Protein AF-A0A1R3WCZ6-F1 (afdb_monomer_lite)

pLDDT: mean 92.36, std 7.8, range [47.34, 98.69]

Structure (mmCIF, N/CA/C/O backbone):
data_AF-A0A1R3WCZ6-F1
#
_entry.id   AF-A0A1R3WCZ6-F1
#
loop_
_atom_site.group_PDB
_atom_site.id
_atom_site.type_symbol
_atom_site.label_atom_id
_atom_site.label_alt_id
_atom_site.label_comp_id
_atom_site.label_asym_id
_atom_site.label_entity_id
_atom_site.label_seq_id
_atom_site.pdbx_PDB_ins_code
_atom_site.Cartn_x
_atom_site.Cartn_y
_atom_site.Cartn_z
_atom_site.occupancy
_atom_site.B_iso_or_equiv
_atom_site.auth_seq_id
_atom_site.auth_comp_id
_atom_site.auth_asym_id
_atom_site.auth_atom_id
_atom_site.pdbx_PDB_model_num
ATOM 1 N N . MET A 1 1 ? 32.044 32.042 -49.580 1.00 47.34 1 MET A N 1
ATOM 2 C CA . MET A 1 1 ? 32.224 30.595 -49.344 1.00 47.34 1 MET A CA 1
ATOM 3 C C . MET A 1 1 ? 31.641 30.306 -47.972 1.00 47.34 1 MET A C 1
ATOM 5 O O . MET A 1 1 ? 32.089 30.936 -47.024 1.00 47.34 1 MET A O 1
ATOM 9 N N . ARG A 1 2 ? 30.592 29.482 -47.858 1.00 60.25 2 ARG A N 1
ATOM 10 C CA . ARG A 1 2 ? 30.228 28.921 -46.546 1.00 60.25 2 ARG A CA 1
ATOM 11 C C . ARG A 1 2 ? 31.312 27.895 -46.230 1.00 60.25 2 ARG A C 1
ATOM 13 O O . ARG A 1 2 ? 31.583 27.068 -47.092 1.00 60.25 2 ARG A O 1
ATOM 20 N N . GLY A 1 3 ? 31.998 28.036 -45.100 1.00 68.50 3 GLY A N 1
ATOM 21 C CA . GLY A 1 3 ? 32.972 27.034 -44.687 1.00 68.50 3 GLY A CA 1
ATOM 22 C C . GLY A 1 3 ? 32.257 25.746 -44.293 1.00 68.50 3 GLY A C 1
ATOM 23 O O . GLY A 1 3 ? 31.115 25.781 -43.827 1.00 68.50 3 GLY A O 1
ATOM 24 N N . ASP A 1 4 ? 32.921 24.621 -44.527 1.00 86.31 4 ASP A N 1
ATOM 25 C CA . ASP A 1 4 ? 32.400 23.314 -44.151 1.00 86.31 4 ASP A CA 1
ATOM 26 C C . ASP A 1 4 ? 32.442 23.142 -42.628 1.00 86.31 4 ASP A C 1
ATOM 28 O O . ASP A 1 4 ? 33.306 23.699 -41.940 1.00 86.31 4 ASP A O 1
ATOM 32 N N . VAL A 1 5 ? 31.481 22.383 -42.106 1.00 91.94 5 VAL A N 1
ATOM 33 C CA . VAL A 1 5 ? 31.370 22.048 -40.685 1.00 91.94 5 VAL A CA 1
ATOM 34 C C . VAL A 1 5 ? 31.522 20.541 -40.533 1.00 91.94 5 VAL A C 1
ATOM 36 O O . VAL A 1 5 ? 30.807 19.779 -41.181 1.00 91.94 5 VAL A O 1
ATOM 39 N N . THR A 1 6 ? 32.425 20.119 -39.653 1.00 94.94 6 THR A N 1
ATOM 40 C CA . THR A 1 6 ? 32.684 18.707 -39.361 1.00 94.94 6 THR A CA 1
ATOM 41 C C . THR A 1 6 ? 32.036 18.329 -38.027 1.00 94.94 6 THR A C 1
ATOM 43 O O . THR A 1 6 ? 32.435 18.888 -37.001 1.00 94.94 6 THR A O 1
ATOM 46 N N . PRO A 1 7 ? 31.055 17.408 -38.007 1.00 96.62 7 PRO A N 1
ATOM 47 C CA . PRO A 1 7 ? 30.494 16.876 -36.771 1.00 96.62 7 PRO A CA 1
ATOM 48 C C . PRO A 1 7 ? 31.375 15.784 -36.164 1.00 96.62 7 PRO A C 1
ATOM 50 O O . PRO A 1 7 ? 32.008 15.005 -36.876 1.00 96.62 7 PRO A O 1
ATOM 53 N N . MET A 1 8 ? 31.379 15.715 -34.838 1.00 97.31 8 MET A N 1
ATOM 54 C CA . MET A 1 8 ? 31.986 14.645 -34.056 1.00 97.31 8 MET A CA 1
ATOM 55 C C . MET A 1 8 ? 31.174 14.426 -32.780 1.00 97.31 8 MET A C 1
ATOM 57 O O . MET A 1 8 ? 30.974 15.357 -32.007 1.00 97.31 8 MET A O 1
ATOM 61 N N . TRP A 1 9 ? 30.735 13.195 -32.554 1.00 98.25 9 TRP A N 1
ATOM 62 C CA . TRP A 1 9 ? 29.997 12.783 -31.368 1.00 98.25 9 TRP A CA 1
ATOM 63 C C . TRP A 1 9 ? 30.898 12.037 -30.390 1.00 98.25 9 TRP A C 1
ATOM 65 O O . TRP A 1 9 ? 31.693 11.183 -30.790 1.00 98.25 9 TRP A O 1
ATOM 75 N N . THR A 1 10 ? 30.720 12.308 -29.103 1.00 97.94 10 THR A N 1
ATOM 76 C CA . THR A 1 10 ? 31.274 11.514 -28.001 1.00 97.94 10 THR A CA 1
ATOM 77 C C . THR A 1 10 ? 30.144 11.039 -27.090 1.00 97.94 10 THR A C 1
ATOM 79 O O . THR A 1 10 ? 29.106 11.690 -26.993 1.00 97.94 10 THR A O 1
ATOM 82 N N . ALA A 1 11 ? 30.322 9.885 -26.446 1.00 97.75 11 ALA A N 1
ATOM 83 C CA . ALA A 1 11 ? 29.350 9.325 -25.509 1.00 97.75 11 ALA A CA 1
ATOM 84 C C . ALA A 1 11 ? 29.937 9.242 -24.096 1.00 97.75 11 ALA A C 1
ATOM 86 O O . ALA A 1 11 ? 31.124 8.964 -23.918 1.00 97.75 11 ALA A O 1
ATOM 87 N N . SER A 1 12 ? 29.096 9.479 -23.093 1.00 97.69 12 SER A N 1
ATOM 88 C CA . SER A 1 12 ? 29.426 9.381 -21.670 1.00 97.69 12 SER A CA 1
ATOM 89 C C . SER A 1 12 ? 28.239 8.825 -20.870 1.00 97.69 12 SER A C 1
ATOM 91 O O . SER A 1 12 ? 27.173 8.550 -21.427 1.00 97.69 12 SER A O 1
ATOM 93 N N . ASN A 1 13 ? 28.424 8.604 -19.562 1.00 95.56 13 ASN A N 1
ATOM 94 C CA . ASN A 1 13 ? 27.390 8.082 -18.653 1.00 95.56 13 ASN A CA 1
ATOM 95 C C . ASN A 1 13 ? 26.743 6.761 -19.119 1.00 95.56 13 ASN A C 1
ATOM 97 O O . ASN A 1 13 ? 25.548 6.553 -18.936 1.00 95.56 13 ASN A O 1
ATOM 101 N N . GLY A 1 14 ? 27.534 5.873 -19.733 1.00 94.12 14 GLY A N 1
ATOM 102 C CA . GLY A 1 14 ? 27.065 4.574 -20.237 1.00 94.12 14 GLY A CA 1
ATOM 103 C C . GLY A 1 14 ? 26.591 4.569 -21.694 1.00 94.12 14 GLY A C 1
ATOM 104 O O . GLY A 1 14 ? 26.275 3.498 -22.206 1.00 94.12 14 GLY A O 1
ATOM 105 N N . GLY A 1 15 ? 26.593 5.722 -22.374 1.00 97.19 15 GLY A N 1
ATOM 106 C CA . GLY A 1 15 ? 26.241 5.813 -23.790 1.00 97.19 15 GLY A CA 1
ATOM 107 C C . GLY A 1 15 ? 27.222 5.068 -24.700 1.00 97.19 15 GLY A C 1
ATOM 108 O O . GLY A 1 15 ? 28.404 4.922 -24.384 1.00 97.19 15 GLY A O 1
ATOM 109 N N . ASN A 1 16 ? 26.734 4.635 -25.861 1.00 97.62 16 ASN A N 1
ATOM 110 C CA . ASN A 1 16 ? 27.500 3.906 -26.864 1.00 97.62 16 ASN A CA 1
ATOM 111 C C . ASN A 1 16 ? 27.081 4.334 -28.275 1.00 97.62 16 ASN A C 1
ATOM 113 O O . ASN A 1 16 ? 25.898 4.341 -28.616 1.00 97.62 16 ASN A O 1
ATOM 117 N N . ILE A 1 17 ? 28.064 4.698 -29.102 1.00 98.06 17 ILE A N 1
ATOM 118 C CA . ILE A 1 17 ? 27.846 5.068 -30.504 1.00 98.06 17 ILE A CA 1
ATOM 119 C C . ILE A 1 17 ? 28.204 3.862 -31.366 1.00 98.06 17 ILE A C 1
ATOM 121 O O . ILE A 1 17 ? 29.368 3.480 -31.466 1.00 98.06 17 ILE A O 1
ATOM 125 N N . VAL A 1 18 ? 27.199 3.292 -32.023 1.00 98.06 18 VAL A N 1
ATOM 126 C CA . VAL A 1 18 ? 27.336 2.127 -32.902 1.00 98.06 18 VAL A CA 1
ATOM 127 C C . VAL A 1 18 ? 27.995 2.521 -34.221 1.00 98.06 18 VAL A C 1
ATOM 129 O O . VAL A 1 18 ? 28.845 1.802 -34.741 1.00 98.06 18 VAL A O 1
ATOM 132 N N . SER A 1 19 ? 27.594 3.659 -34.796 1.00 97.88 19 SER A N 1
ATOM 133 C CA . SER A 1 19 ? 28.147 4.149 -36.063 1.00 97.88 19 SER A CA 1
ATOM 134 C C . SER A 1 19 ? 27.839 5.629 -36.302 1.00 97.88 19 SER A C 1
ATOM 136 O O . SER A 1 19 ? 27.031 6.235 -35.600 1.00 97.88 19 SER A O 1
ATOM 138 N N . GLY A 1 20 ? 28.487 6.225 -37.309 1.00 97.06 20 GLY A N 1
ATOM 139 C CA . GLY A 1 20 ? 28.168 7.582 -37.761 1.00 97.06 20 GLY A CA 1
ATOM 140 C C . GLY A 1 20 ? 28.595 8.696 -36.801 1.00 97.06 20 GLY A C 1
ATOM 141 O O . GLY A 1 20 ? 28.054 9.796 -36.892 1.00 97.06 20 GLY A O 1
ATOM 142 N N . ALA A 1 21 ? 29.566 8.447 -35.913 1.00 97.38 21 ALA A N 1
ATOM 143 C CA . ALA A 1 21 ? 30.058 9.426 -34.935 1.00 97.38 21 ALA A CA 1
ATOM 144 C C . ALA A 1 21 ? 30.556 10.737 -35.574 1.00 97.38 21 ALA A C 1
ATOM 146 O O . ALA A 1 21 ? 30.569 11.771 -34.925 1.00 97.38 21 ALA A O 1
ATOM 147 N N . ASN A 1 22 ? 30.948 10.715 -36.846 1.00 96.44 22 ASN A N 1
ATOM 148 C CA . ASN A 1 22 ? 31.369 11.877 -37.627 1.00 96.44 22 ASN A CA 1
ATOM 149 C C . ASN A 1 22 ? 30.298 12.355 -38.627 1.00 96.44 22 ASN A C 1
ATOM 151 O O . ASN A 1 22 ? 30.619 12.931 -39.666 1.00 96.44 22 ASN A O 1
ATOM 155 N N . THR A 1 23 ? 29.024 12.078 -38.349 1.00 95.44 23 THR A N 1
ATOM 156 C CA . THR A 1 23 ? 27.875 12.496 -39.163 1.00 95.44 23 THR A CA 1
ATOM 157 C C . THR A 1 23 ? 26.866 13.252 -38.298 1.00 95.44 23 THR A C 1
ATOM 159 O O . THR A 1 23 ? 26.953 13.252 -37.071 1.00 95.44 23 THR A O 1
ATOM 162 N N . LEU A 1 24 ? 25.880 13.895 -38.925 1.00 94.75 24 LEU A N 1
ATOM 163 C CA . LEU A 1 24 ? 24.790 14.557 -38.197 1.00 94.75 24 LEU A CA 1
ATOM 164 C C . LEU A 1 24 ? 23.740 13.574 -37.651 1.00 94.75 24 LEU A C 1
ATOM 166 O O . LEU A 1 24 ? 22.869 13.981 -36.891 1.00 94.75 24 LEU A O 1
ATOM 170 N N . THR A 1 25 ? 23.816 12.296 -38.028 1.00 95.62 25 THR A N 1
ATOM 171 C CA . THR A 1 25 ? 22.846 11.257 -37.658 1.00 95.62 25 THR A CA 1
ATOM 172 C C . THR A 1 25 ? 23.5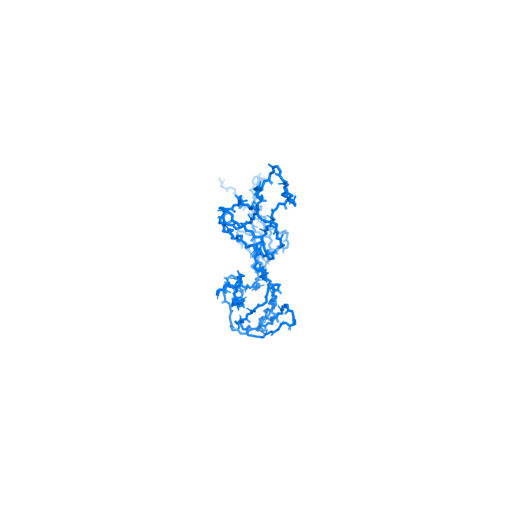82 9.998 -37.179 1.00 95.62 25 THR A C 1
ATOM 174 O O . THR A 1 25 ? 23.593 8.992 -37.896 1.00 95.62 25 THR A O 1
ATOM 177 N N . PRO A 1 26 ? 24.259 10.040 -36.014 1.00 97.31 26 PRO A N 1
ATOM 178 C CA . PRO A 1 26 ? 24.886 8.855 -35.441 1.00 97.31 26 PRO A CA 1
ATOM 179 C C . PRO A 1 26 ? 23.820 7.827 -35.042 1.00 97.31 26 PRO A C 1
ATOM 181 O O . PRO A 1 26 ? 22.685 8.178 -34.719 1.00 97.31 26 PRO A O 1
ATOM 184 N N . VAL A 1 27 ? 24.199 6.552 -35.029 1.00 97.75 27 VAL A N 1
ATOM 185 C CA . VAL A 1 27 ? 23.370 5.464 -34.496 1.00 97.75 27 VAL A CA 1
ATOM 186 C C . VAL A 1 27 ? 23.915 5.072 -33.133 1.00 97.75 27 VAL A C 1
ATOM 188 O O . VAL A 1 27 ? 25.121 4.865 -32.988 1.00 97.75 27 VAL A O 1
ATOM 191 N N . VAL A 1 28 ? 23.029 4.958 -32.149 1.00 97.81 28 VAL A N 1
ATOM 192 C CA . VAL A 1 28 ? 23.346 4.658 -30.748 1.00 97.81 28 VAL A CA 1
ATOM 193 C C . VAL A 1 28 ? 22.447 3.526 -30.250 1.00 97.81 28 VAL A C 1
ATOM 195 O O . VAL A 1 28 ? 21.341 3.361 -30.763 1.00 97.81 28 VAL A O 1
ATOM 198 N N . ASP A 1 29 ? 22.902 2.741 -29.276 1.00 96.19 29 ASP A N 1
ATOM 199 C CA . ASP A 1 29 ? 22.164 1.580 -28.742 1.00 96.19 29 ASP A CA 1
ATOM 200 C C . ASP A 1 29 ? 22.127 1.510 -27.206 1.00 96.19 29 ASP A C 1
ATOM 202 O O . ASP A 1 29 ? 21.590 0.557 -26.639 1.00 96.19 29 ASP A O 1
ATOM 206 N N . ALA A 1 30 ? 22.653 2.529 -26.522 1.00 96.19 30 ALA A N 1
ATOM 207 C CA . ALA A 1 30 ? 22.678 2.593 -25.067 1.00 96.19 30 ALA A CA 1
ATOM 208 C C . ALA A 1 30 ? 22.112 3.915 -24.534 1.00 96.19 30 ALA A C 1
ATOM 210 O O . ALA A 1 30 ? 22.229 4.971 -25.162 1.00 96.19 30 ALA A O 1
ATOM 211 N N . ALA A 1 31 ? 21.526 3.857 -23.339 1.00 96.38 31 ALA A N 1
ATOM 212 C CA . ALA A 1 31 ? 21.213 5.059 -22.579 1.00 96.38 31 ALA A CA 1
ATOM 213 C C . ALA A 1 31 ? 22.510 5.755 -22.142 1.00 96.38 31 ALA A C 1
ATOM 215 O O . ALA A 1 31 ? 23.496 5.094 -21.824 1.00 96.38 31 ALA A O 1
ATOM 216 N N . GLY A 1 32 ? 22.511 7.082 -22.138 1.00 96.75 32 GLY A N 1
ATOM 217 C CA . GLY A 1 32 ? 23.672 7.892 -21.793 1.00 96.75 32 GLY A CA 1
ATOM 218 C C . GLY A 1 32 ? 23.586 9.302 -22.361 1.00 96.75 32 GLY A C 1
ATOM 219 O O . GLY A 1 32 ? 22.591 9.685 -22.980 1.00 96.75 32 GLY A O 1
ATOM 220 N N . THR A 1 33 ? 24.648 10.073 -22.154 1.00 97.88 33 THR A N 1
ATOM 221 C CA . THR A 1 33 ? 24.770 11.442 -22.668 1.00 97.88 33 THR A CA 1
ATOM 222 C C . THR A 1 33 ? 25.655 11.439 -23.909 1.00 97.88 33 THR A C 1
ATOM 224 O O . THR A 1 33 ? 26.760 10.894 -23.885 1.00 97.88 33 THR A O 1
ATOM 227 N N . TYR A 1 34 ? 25.183 12.063 -24.983 1.00 98.25 34 TYR A N 1
ATOM 228 C CA . TYR A 1 34 ? 25.862 12.180 -26.267 1.00 98.25 34 TYR A CA 1
ATOM 229 C C . TYR A 1 34 ? 26.156 13.648 -26.546 1.00 98.25 34 TYR A C 1
ATOM 231 O O . TYR A 1 34 ? 25.235 14.451 -26.674 1.00 98.25 34 TYR A O 1
ATOM 239 N N . THR A 1 35 ? 27.433 13.993 -26.657 1.00 98.19 35 THR A N 1
ATOM 240 C CA . THR A 1 35 ? 27.880 15.365 -26.900 1.00 98.19 35 THR A CA 1
ATOM 241 C C . THR A 1 35 ? 28.258 15.516 -28.369 1.00 98.19 35 THR A C 1
ATOM 243 O O . THR A 1 35 ? 29.183 14.856 -28.850 1.00 98.19 35 THR A O 1
ATOM 246 N N . LEU A 1 36 ? 27.557 16.387 -29.094 1.00 98.00 36 LEU A N 1
ATOM 247 C CA . LEU A 1 36 ? 27.918 16.801 -30.447 1.00 98.00 36 LEU A CA 1
ATOM 248 C C . LEU A 1 36 ? 28.938 17.929 -30.361 1.00 98.00 36 LEU A C 1
ATOM 250 O O . LEU A 1 36 ? 28.680 18.944 -29.732 1.00 98.00 36 LEU A O 1
ATOM 254 N N . THR A 1 37 ? 30.061 17.791 -31.056 1.00 97.62 37 THR A N 1
ATOM 255 C CA . THR A 1 37 ? 30.994 18.882 -31.346 1.00 97.62 37 THR A CA 1
ATOM 256 C C . THR A 1 37 ? 30.944 19.191 -32.838 1.00 97.62 37 THR A C 1
ATOM 258 O O . THR A 1 37 ? 31.201 18.316 -33.666 1.00 97.62 37 THR A O 1
ATOM 261 N N . LEU A 1 38 ? 30.626 20.434 -33.197 1.00 96.81 38 LEU A N 1
ATOM 262 C CA . LEU A 1 38 ? 30.701 20.929 -34.572 1.00 96.81 38 LEU A CA 1
ATOM 263 C C . LEU A 1 38 ? 31.918 21.840 -34.715 1.00 96.81 38 LEU A C 1
ATOM 265 O O . LEU A 1 38 ? 32.034 22.827 -33.989 1.00 96.81 38 LEU A O 1
ATOM 269 N N . THR A 1 39 ? 32.784 21.549 -35.685 1.00 96.12 39 THR A N 1
ATOM 270 C CA . THR A 1 39 ? 33.982 22.350 -35.982 1.00 96.12 39 THR A CA 1
ATOM 271 C C . THR A 1 39 ? 33.856 22.982 -37.360 1.00 96.12 39 THR A C 1
ATOM 273 O O . THR A 1 39 ? 33.801 22.274 -38.363 1.00 96.12 39 THR A O 1
ATOM 276 N N . HIS A 1 40 ? 33.820 24.312 -37.426 1.00 94.81 40 HIS A N 1
ATOM 277 C CA . HIS A 1 40 ? 33.862 25.047 -38.690 1.00 94.81 40 HIS A CA 1
ATOM 278 C C . HIS A 1 40 ? 35.293 25.085 -39.244 1.00 94.81 40 HIS A C 1
ATOM 280 O O . HIS A 1 40 ? 36.259 25.114 -38.481 1.00 94.81 40 HIS A O 1
ATOM 286 N N . SER A 1 41 ? 35.447 25.164 -40.566 1.00 93.25 41 SER A N 1
ATOM 287 C CA . SER A 1 41 ? 36.757 25.203 -41.238 1.00 93.25 41 SER A CA 1
ATOM 288 C C . SER A 1 41 ? 37.674 26.362 -40.814 1.00 93.25 41 SER A C 1
ATOM 290 O O . SER A 1 41 ? 38.884 26.288 -41.005 1.00 93.25 41 SER A O 1
ATOM 292 N N . SER A 1 42 ? 37.127 27.417 -40.199 1.00 91.62 42 SER A N 1
ATOM 293 C CA . SER A 1 42 ? 37.900 28.514 -39.589 1.00 91.62 42 SER A CA 1
ATOM 294 C C . SER A 1 42 ? 38.483 28.188 -38.205 1.00 91.62 42 SER A C 1
ATOM 296 O O . SER A 1 42 ? 39.141 29.043 -37.620 1.00 91.62 42 SER A O 1
ATOM 298 N N . GLY A 1 43 ? 38.203 27.004 -37.652 1.00 89.75 43 GLY A N 1
ATOM 299 C CA . GLY A 1 43 ? 38.650 26.561 -36.328 1.00 89.75 43 GLY A CA 1
ATOM 300 C C . GLY A 1 43 ? 37.694 26.879 -35.172 1.00 89.75 43 GLY A C 1
ATOM 301 O O . GLY A 1 43 ? 37.986 26.526 -34.035 1.00 89.75 43 GLY A O 1
ATOM 302 N N . CYS A 1 44 ? 36.553 27.525 -35.428 1.00 95.19 44 CYS A N 1
ATOM 303 C CA . CYS A 1 44 ? 35.540 27.763 -34.396 1.00 95.19 44 CYS A CA 1
ATOM 304 C C . CYS A 1 44 ? 34.766 26.475 -34.086 1.00 95.19 44 CYS A C 1
ATOM 306 O O . CYS A 1 44 ? 34.358 25.769 -35.009 1.00 95.19 44 CYS A O 1
ATOM 308 N N . THR A 1 45 ? 34.510 26.216 -32.803 1.00 96.12 45 THR A N 1
ATOM 309 C CA . THR A 1 45 ? 33.791 25.025 -32.333 1.00 96.12 45 THR A CA 1
ATOM 310 C C . THR A 1 45 ? 32.554 25.391 -31.524 1.00 96.12 45 THR A C 1
ATOM 312 O O . THR A 1 45 ? 32.566 26.382 -30.794 1.00 96.12 45 THR A O 1
ATOM 315 N N . MET A 1 46 ? 31.516 24.560 -31.593 1.00 96.50 46 MET A N 1
ATOM 316 C CA . MET A 1 46 ? 30.397 24.583 -30.647 1.00 96.50 46 MET A CA 1
ATOM 317 C C . MET A 1 46 ? 30.062 23.169 -30.178 1.00 96.50 46 MET A C 1
ATOM 319 O O . MET A 1 46 ? 30.384 22.201 -30.873 1.00 96.50 46 MET A O 1
ATOM 323 N N . GLN A 1 47 ? 29.463 23.071 -28.993 1.00 97.06 47 GLN A N 1
ATOM 324 C CA . GLN A 1 47 ? 29.039 21.810 -28.399 1.00 97.06 47 GLN A CA 1
ATOM 325 C C . GLN A 1 47 ? 27.574 21.868 -27.975 1.00 97.06 47 GLN A C 1
ATOM 327 O O . GLN A 1 47 ? 27.095 22.932 -27.582 1.00 97.06 47 GLN A O 1
ATOM 332 N N . ASP A 1 48 ? 26.899 20.726 -28.057 1.00 98.06 48 ASP A N 1
ATOM 333 C CA . ASP A 1 48 ? 25.543 20.510 -27.550 1.00 98.06 48 ASP A CA 1
ATOM 334 C C . ASP A 1 48 ? 25.396 19.068 -27.046 1.00 98.06 48 ASP A C 1
ATOM 336 O O . ASP A 1 48 ? 26.156 18.187 -27.456 1.00 98.06 48 ASP A O 1
ATOM 340 N N . GLU A 1 49 ? 24.433 18.818 -26.164 1.00 97.81 49 GLU A N 1
ATOM 341 C CA . GLU A 1 49 ? 24.222 17.510 -25.544 1.00 97.81 49 GLU A CA 1
ATOM 342 C C . GLU A 1 49 ? 22.815 16.966 -25.796 1.00 97.81 49 GLU A C 1
ATOM 344 O O . GLU A 1 49 ? 21.812 17.666 -25.680 1.00 97.81 49 GLU A O 1
ATOM 349 N N . ALA A 1 50 ? 22.744 15.665 -26.070 1.00 97.12 50 ALA A N 1
ATOM 350 C CA . ALA A 1 50 ? 21.514 14.891 -26.115 1.00 97.12 50 ALA A CA 1
ATOM 351 C C . ALA A 1 50 ? 21.584 13.749 -25.096 1.00 97.12 50 ALA A C 1
ATOM 353 O O . ALA A 1 50 ? 22.600 13.065 -24.982 1.00 97.12 50 ALA A O 1
ATOM 354 N N . VAL A 1 51 ? 20.497 13.511 -24.364 1.00 97.12 51 VAL A N 1
ATOM 355 C CA . VAL A 1 51 ? 20.409 12.418 -23.387 1.00 97.12 51 VAL A CA 1
ATOM 356 C C . VAL A 1 51 ? 19.460 11.353 -23.917 1.00 97.12 51 VAL A C 1
ATOM 358 O O . VAL A 1 51 ? 18.308 11.646 -24.232 1.00 97.12 51 VAL A O 1
ATOM 361 N N . VAL A 1 52 ? 19.939 10.114 -23.994 1.00 96.00 52 VAL A N 1
ATOM 362 C CA . VAL A 1 52 ? 19.116 8.934 -24.276 1.00 96.00 52 VAL A CA 1
ATOM 363 C C . VAL A 1 52 ? 18.853 8.224 -22.958 1.00 96.00 52 VAL A C 1
ATOM 365 O O . VAL A 1 52 ? 19.789 7.879 -22.240 1.00 96.00 52 VAL A O 1
ATOM 368 N N . THR A 1 53 ? 17.587 7.985 -22.638 1.00 93.12 53 THR A N 1
ATOM 369 C CA . THR A 1 53 ? 17.177 7.203 -21.468 1.00 93.12 53 THR A CA 1
ATOM 370 C C . THR A 1 53 ? 16.701 5.819 -21.896 1.00 93.12 53 THR A C 1
ATOM 372 O O . THR A 1 53 ? 16.297 5.603 -23.038 1.00 93.12 53 THR A O 1
ATOM 375 N N . ARG A 1 54 ? 16.770 4.857 -20.975 1.00 88.44 54 ARG A N 1
ATOM 376 C CA . ARG A 1 54 ? 16.146 3.543 -21.132 1.00 88.44 54 ARG A CA 1
ATOM 377 C C . ARG A 1 54 ? 14.914 3.512 -20.244 1.00 88.44 54 ARG A C 1
ATOM 379 O O . ARG A 1 54 ? 15.001 3.904 -19.085 1.00 88.44 54 ARG A O 1
ATOM 386 N N . GLU A 1 55 ? 13.796 3.035 -20.775 1.00 84.00 55 GLU A N 1
ATOM 387 C CA . GLU A 1 55 ? 12.627 2.765 -19.943 1.00 84.00 55 GLU A CA 1
ATOM 388 C C . GLU A 1 55 ? 12.958 1.640 -18.959 1.00 84.00 55 GLU A C 1
ATOM 390 O O . GLU A 1 55 ? 13.343 0.532 -19.351 1.00 84.00 55 GLU A O 1
ATOM 395 N N . GLU A 1 56 ? 12.850 1.944 -17.669 1.00 83.38 56 GLU A N 1
ATOM 396 C CA . GLU A 1 56 ? 12.920 0.939 -16.621 1.00 83.38 56 GLU A CA 1
ATOM 397 C C . GLU A 1 56 ? 11.524 0.374 -16.395 1.00 83.38 56 GLU A C 1
ATOM 399 O O . GLU A 1 56 ? 10.567 1.108 -16.146 1.00 83.38 56 GLU A O 1
ATOM 404 N N . ASN A 1 57 ? 11.408 -0.950 -16.480 1.00 87.75 57 ASN A N 1
ATOM 405 C CA . ASN A 1 57 ? 10.160 -1.607 -16.145 1.00 87.75 57 ASN A CA 1
ATOM 406 C C . ASN A 1 57 ? 9.925 -1.501 -14.638 1.00 87.75 57 ASN A C 1
ATOM 408 O O . ASN A 1 57 ? 10.771 -1.916 -13.845 1.00 87.75 57 ASN A O 1
ATOM 412 N N . THR A 1 58 ? 8.759 -1.003 -14.245 1.00 93.56 58 THR A N 1
ATOM 413 C CA . THR A 1 58 ? 8.351 -0.916 -12.843 1.00 93.56 58 THR A CA 1
ATOM 414 C C . THR A 1 58 ? 7.276 -1.951 -12.552 1.00 93.56 58 THR A C 1
ATOM 416 O O . THR A 1 58 ? 6.371 -2.173 -13.356 1.00 93.56 58 THR A O 1
ATOM 419 N N . PHE A 1 59 ? 7.368 -2.598 -11.391 1.00 97.31 59 PHE A N 1
ATOM 420 C CA . PHE A 1 59 ? 6.338 -3.503 -10.894 1.00 97.31 59 PHE A CA 1
ATOM 421 C C . PHE A 1 59 ? 6.036 -3.176 -9.439 1.00 97.31 59 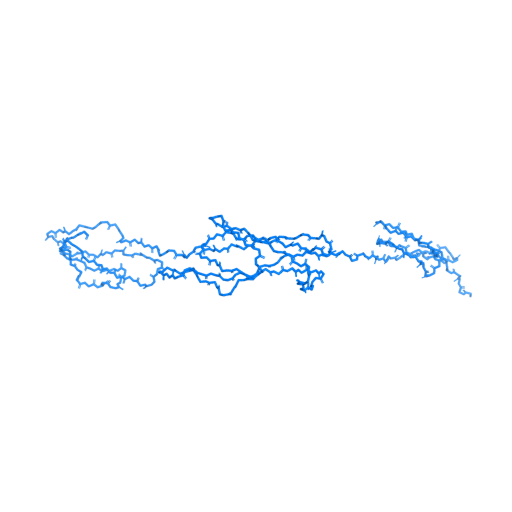PHE A C 1
ATOM 423 O O . PHE A 1 59 ? 6.929 -3.190 -8.594 1.00 97.31 59 PHE A O 1
ATOM 430 N N . THR A 1 60 ? 4.782 -2.842 -9.151 1.00 98.06 60 THR A N 1
ATOM 431 C CA . THR A 1 60 ? 4.361 -2.392 -7.821 1.00 98.06 60 THR A CA 1
ATOM 432 C C . THR A 1 60 ? 3.082 -3.088 -7.377 1.00 98.06 60 THR A C 1
ATOM 434 O O . THR A 1 60 ? 2.258 -3.512 -8.189 1.00 98.06 60 THR A O 1
ATOM 437 N N . ALA A 1 61 ? 2.926 -3.209 -6.060 1.00 98.31 61 ALA A N 1
ATOM 438 C CA . ALA A 1 61 ? 1.717 -3.703 -5.423 1.00 98.31 61 ALA A CA 1
ATOM 439 C C . ALA A 1 61 ? 0.929 -2.529 -4.841 1.00 98.31 61 ALA A C 1
ATOM 441 O O . ALA A 1 61 ? 1.508 -1.544 -4.381 1.00 98.31 61 ALA A O 1
ATOM 442 N N . ARG A 1 62 ? -0.396 -2.647 -4.800 1.00 98.31 62 ARG A N 1
ATOM 443 C CA . ARG A 1 62 ? -1.260 -1.665 -4.143 1.00 98.31 62 ARG A CA 1
ATOM 444 C C . ARG A 1 62 ? -2.393 -2.352 -3.402 1.00 98.31 62 ARG A C 1
ATOM 446 O O . ARG A 1 62 ? -2.943 -3.340 -3.880 1.00 98.31 62 ARG A O 1
ATOM 453 N N . ILE A 1 63 ? -2.756 -1.784 -2.256 1.00 98.25 63 ILE A N 1
ATOM 454 C CA . ILE A 1 63 ? -3.918 -2.190 -1.471 1.00 98.25 63 ILE A CA 1
ATOM 455 C C . ILE A 1 63 ? -4.960 -1.074 -1.544 1.00 98.25 63 ILE A C 1
ATOM 457 O O . ILE A 1 63 ? -4.646 0.092 -1.304 1.00 98.25 63 ILE A O 1
ATOM 461 N N . PHE A 1 64 ? -6.203 -1.432 -1.850 1.00 96.81 64 PHE A N 1
ATOM 462 C CA . PHE A 1 64 ? -7.364 -0.575 -1.624 1.00 96.81 64 PHE A CA 1
ATOM 463 C C . PHE A 1 64 ? -8.233 -1.171 -0.522 1.00 96.81 64 PHE A C 1
ATOM 465 O O . PHE A 1 64 ? -8.383 -2.388 -0.445 1.00 96.81 64 PHE A O 1
ATOM 472 N N . SER A 1 65 ? -8.825 -0.317 0.309 1.00 94.19 65 SER A N 1
ATOM 473 C CA . SER A 1 65 ? -9.751 -0.730 1.361 1.00 94.19 65 SER A CA 1
ATOM 474 C C . SER A 1 65 ? -11.081 0.006 1.229 1.00 94.19 65 SER A C 1
ATOM 476 O O . SER A 1 65 ? -11.128 1.235 1.192 1.00 94.19 65 SER A O 1
ATOM 478 N N . SER A 1 66 ? -12.176 -0.746 1.104 1.00 88.56 66 SER A N 1
ATOM 479 C CA . SER A 1 66 ? -13.537 -0.197 1.098 1.00 88.56 66 SER A CA 1
ATOM 480 C C . SER A 1 66 ? -14.584 -1.314 1.219 1.00 88.56 66 SER A C 1
ATOM 482 O O . SER A 1 66 ? -14.572 -2.228 0.394 1.00 88.56 66 SER A O 1
ATOM 484 N N . PRO A 1 67 ? -15.525 -1.254 2.183 1.00 84.81 67 PRO A N 1
ATOM 485 C CA . PRO A 1 67 ? -15.601 -0.295 3.285 1.00 84.81 67 PRO A CA 1
ATOM 486 C C . PRO A 1 67 ? -14.554 -0.596 4.373 1.00 84.81 67 PRO A C 1
ATOM 488 O O . PRO A 1 67 ? -14.086 -1.726 4.489 1.00 84.81 67 PRO A O 1
ATOM 491 N N . LEU A 1 68 ? -14.226 0.405 5.194 1.00 86.06 68 LEU A N 1
ATOM 492 C CA . LEU A 1 68 ? -13.425 0.249 6.413 1.00 86.06 68 LEU A CA 1
ATOM 493 C C . LEU A 1 68 ? -14.284 0.686 7.602 1.00 86.06 68 LEU A C 1
ATOM 495 O O . LEU A 1 68 ? -14.609 1.868 7.732 1.00 86.06 68 LEU A O 1
ATOM 499 N N . ARG A 1 69 ? -14.727 -0.273 8.426 1.00 83.38 69 ARG A N 1
ATOM 500 C CA . ARG A 1 69 ? -15.578 -0.007 9.592 1.00 83.38 69 ARG A CA 1
ATOM 501 C C . ARG A 1 69 ? -15.013 -0.681 10.832 1.00 83.38 69 ARG A C 1
ATOM 503 O O . ARG A 1 69 ? -15.141 -1.886 11.001 1.00 83.38 69 ARG A O 1
ATOM 510 N N . PHE A 1 70 ? -14.414 0.129 11.691 1.00 83.81 70 PHE A N 1
ATOM 511 C CA . PHE A 1 70 ? -13.985 -0.249 13.030 1.00 83.81 70 PHE A CA 1
ATOM 512 C C . PHE A 1 70 ? -14.561 0.800 13.982 1.00 83.81 70 PHE A C 1
ATOM 514 O O . PHE A 1 70 ? -14.150 1.958 13.951 1.00 83.81 70 PHE A O 1
ATOM 521 N N . THR A 1 71 ? -15.582 0.427 14.754 1.00 80.56 71 THR A N 1
ATOM 522 C CA . THR A 1 71 ? -16.363 1.335 15.618 1.00 80.56 71 THR A CA 1
ATOM 523 C C . THR A 1 71 ? -16.541 0.727 17.003 1.00 80.56 71 THR A C 1
ATOM 525 O O . THR A 1 71 ? -16.578 -0.493 17.132 1.00 80.56 71 THR A O 1
ATOM 528 N N . CYS A 1 72 ? -16.710 1.559 18.032 1.00 76.94 72 CYS A N 1
ATOM 529 C CA . CYS A 1 72 ? -16.981 1.115 19.399 1.00 76.94 72 CYS A CA 1
ATOM 530 C C . CYS A 1 72 ? -18.368 1.610 19.871 1.00 76.94 72 CYS A C 1
ATOM 532 O O . CYS A 1 72 ? -18.560 2.824 19.919 1.00 76.94 72 CYS A O 1
ATOM 534 N N . PRO A 1 73 ? -19.326 0.726 20.224 1.00 75.94 73 PRO A N 1
ATOM 535 C CA . PRO A 1 73 ? -19.361 -0.703 19.919 1.00 75.94 73 PRO A CA 1
ATOM 536 C C . PRO A 1 73 ? -19.766 -0.923 18.454 1.00 75.94 73 PRO A C 1
ATOM 538 O O . PRO A 1 73 ? -20.634 -0.232 17.924 1.00 75.94 73 PRO A O 1
ATOM 541 N N . GLY A 1 74 ? -19.186 -1.907 17.775 1.00 71.69 74 GLY A N 1
ATOM 542 C CA . GLY A 1 74 ? -19.700 -2.294 16.467 1.00 71.69 74 GLY A CA 1
ATOM 543 C C . GLY A 1 74 ? -18.978 -3.476 15.841 1.00 71.69 74 GLY A C 1
ATOM 544 O O . GLY A 1 74 ? -17.932 -3.899 16.334 1.00 71.69 74 GLY A O 1
ATOM 545 N N . PRO A 1 75 ? -19.554 -4.035 14.762 1.00 76.06 75 PRO A N 1
ATOM 546 C CA . PRO A 1 75 ? -18.895 -5.076 14.001 1.00 76.06 75 PRO A CA 1
ATOM 547 C C . PRO A 1 75 ? -17.678 -4.473 13.300 1.00 76.06 75 PRO A C 1
ATOM 549 O O . PRO A 1 75 ? -17.801 -3.584 12.456 1.00 76.06 75 PRO A O 1
ATOM 552 N N . ASN A 1 76 ? -16.506 -4.978 13.657 1.00 85.56 76 ASN A N 1
ATOM 553 C CA . ASN A 1 76 ? -15.259 -4.624 13.009 1.00 85.56 76 ASN A CA 1
ATOM 554 C C . ASN A 1 76 ? -15.131 -5.419 11.709 1.00 85.56 76 ASN A C 1
ATOM 556 O O . ASN A 1 76 ? -15.053 -6.647 11.734 1.00 85.56 76 ASN A O 1
ATOM 560 N N . HIS A 1 77 ? -15.152 -4.732 10.569 1.00 90.12 77 HIS A N 1
ATOM 561 C CA . HIS A 1 77 ? -14.970 -5.355 9.263 1.00 90.12 77 HIS A CA 1
ATOM 562 C C . HIS A 1 77 ? -14.361 -4.376 8.254 1.00 90.12 77 HIS A C 1
ATOM 564 O O . HIS A 1 77 ? -14.803 -3.231 8.110 1.00 90.12 77 HIS A O 1
ATOM 570 N N . ALA A 1 78 ? -13.378 -4.856 7.499 1.00 93.94 78 ALA A N 1
ATOM 571 C CA . ALA A 1 78 ? -12.853 -4.195 6.318 1.00 93.94 78 ALA A CA 1
ATOM 572 C C . ALA A 1 78 ? -12.714 -5.181 5.158 1.00 93.94 78 ALA A C 1
ATOM 574 O O . ALA A 1 78 ? -12.455 -6.366 5.352 1.00 93.94 78 ALA A O 1
ATOM 575 N N . THR A 1 79 ? -12.869 -4.678 3.937 1.00 96.31 79 THR A N 1
ATOM 576 C CA . THR A 1 79 ? -12.542 -5.422 2.715 1.00 96.31 79 THR A CA 1
ATOM 577 C C . THR A 1 79 ? -11.283 -4.834 2.099 1.00 96.31 79 THR A C 1
ATOM 579 O O . THR A 1 79 ? -11.237 -3.627 1.860 1.00 96.31 79 THR A O 1
ATOM 582 N N . LEU A 1 80 ? -10.278 -5.679 1.862 1.00 97.75 80 LEU A N 1
ATOM 583 C CA . LEU A 1 80 ? -9.002 -5.318 1.248 1.00 97.75 80 LEU A CA 1
ATOM 584 C C . LEU A 1 80 ? -8.900 -5.942 -0.144 1.00 97.75 80 LEU A C 1
ATOM 586 O O . LEU A 1 80 ? -9.153 -7.136 -0.312 1.00 97.75 80 LEU A O 1
ATOM 590 N N . ASP A 1 81 ? -8.507 -5.138 -1.127 1.00 97.75 81 ASP A N 1
ATOM 591 C CA . ASP A 1 81 ? -8.274 -5.552 -2.508 1.00 97.75 81 ASP A CA 1
ATOM 592 C C . ASP A 1 81 ? -6.817 -5.313 -2.907 1.00 97.75 81 ASP A C 1
ATOM 594 O O . ASP A 1 81 ? -6.323 -4.184 -2.852 1.00 97.75 81 ASP A O 1
ATOM 598 N N . GLY A 1 82 ? -6.152 -6.378 -3.353 1.00 98.00 82 GLY A N 1
ATOM 599 C CA . GLY A 1 82 ? -4.791 -6.347 -3.873 1.00 98.00 82 GLY A CA 1
ATOM 600 C C . GLY A 1 82 ? -4.750 -6.074 -5.374 1.00 98.00 82 GLY A C 1
ATOM 601 O O . GLY A 1 82 ? -5.527 -6.640 -6.145 1.00 98.00 82 GLY A O 1
ATOM 602 N N . TYR A 1 83 ? -3.812 -5.241 -5.809 1.00 98.00 83 TYR A N 1
ATOM 603 C CA . TYR A 1 83 ? -3.563 -4.939 -7.217 1.00 98.00 83 TYR A CA 1
ATOM 604 C C . TYR A 1 83 ? -2.074 -5.018 -7.527 1.00 98.00 83 TYR A C 1
ATOM 606 O O . TYR A 1 83 ? -1.243 -4.661 -6.693 1.00 98.00 83 TYR A O 1
ATOM 614 N N . ALA A 1 84 ? -1.767 -5.463 -8.742 1.00 98.19 84 ALA A N 1
ATOM 615 C CA . ALA A 1 84 ? -0.441 -5.408 -9.329 1.00 98.19 84 ALA A CA 1
ATOM 616 C C . ALA A 1 84 ? -0.456 -4.391 -10.474 1.00 98.19 84 ALA A C 1
ATOM 618 O O . ALA A 1 84 ? -1.435 -4.306 -11.223 1.00 98.19 84 ALA A O 1
ATOM 619 N N . ILE A 1 85 ? 0.605 -3.600 -10.570 1.00 97.88 85 ILE A N 1
ATOM 620 C CA . ILE A 1 85 ? 0.754 -2.529 -11.551 1.00 97.88 85 ILE A CA 1
ATOM 621 C C . ILE A 1 85 ? 2.105 -2.724 -12.232 1.00 97.88 85 ILE A C 1
ATOM 623 O O . ILE A 1 85 ? 3.128 -2.780 -11.547 1.00 97.88 85 ILE A O 1
ATOM 627 N N . PHE A 1 86 ? 2.102 -2.832 -13.558 1.00 96.69 86 PHE A N 1
ATOM 628 C CA . PHE A 1 86 ? 3.298 -2.932 -14.388 1.00 96.69 86 PHE A CA 1
ATOM 629 C C . PHE A 1 86 ? 3.341 -1.730 -15.329 1.00 96.69 86 PHE A C 1
ATOM 631 O O . PHE A 1 86 ? 2.392 -1.529 -16.079 1.00 96.69 86 PHE A O 1
ATOM 638 N N . ASN A 1 87 ? 4.407 -0.927 -15.275 1.00 93.75 87 ASN A N 1
ATOM 639 C CA . ASN A 1 87 ? 4.547 0.302 -16.072 1.00 93.75 87 ASN A CA 1
ATOM 640 C C . ASN A 1 87 ? 3.291 1.190 -16.025 1.00 93.75 87 ASN A C 1
ATOM 642 O O . ASN A 1 87 ? 2.736 1.563 -17.052 1.00 93.75 87 ASN A O 1
ATOM 646 N N . GLU A 1 88 ? 2.831 1.483 -14.806 1.00 93.00 88 GLU A N 1
ATOM 647 C CA . GLU A 1 88 ? 1.646 2.312 -14.524 1.00 93.00 88 GLU A CA 1
ATOM 648 C C . GLU A 1 88 ? 0.290 1.728 -14.976 1.00 93.00 88 GLU A C 1
ATOM 650 O O . GLU A 1 88 ? -0.752 2.339 -14.735 1.00 93.00 88 GLU A O 1
ATOM 655 N N . GLU A 1 89 ? 0.258 0.509 -15.524 1.00 95.38 89 GLU A N 1
ATOM 656 C CA . GLU A 1 89 ? -0.966 -0.179 -15.940 1.00 95.38 89 GLU A CA 1
ATOM 657 C C . GLU A 1 89 ? -1.340 -1.325 -14.987 1.00 95.38 89 GLU A C 1
ATOM 659 O O . GLU A 1 89 ? -0.492 -2.091 -14.524 1.00 95.38 89 GLU A O 1
ATOM 664 N N . TYR A 1 90 ? -2.636 -1.468 -14.685 1.00 96.50 90 TYR A N 1
ATOM 665 C CA . TYR A 1 90 ? -3.126 -2.584 -13.876 1.00 96.50 90 TYR A CA 1
ATOM 666 C C . TYR A 1 90 ? -3.023 -3.902 -14.638 1.00 96.50 90 TYR A C 1
ATOM 668 O O . TYR A 1 90 ? -3.590 -4.058 -15.716 1.00 96.50 90 TYR A O 1
ATOM 676 N N . VAL A 1 91 ? -2.402 -4.896 -14.008 1.00 97.00 91 VAL A N 1
ATOM 677 C CA . VAL A 1 91 ? -2.280 -6.252 -14.548 1.00 97.00 91 VAL A CA 1
ATOM 678 C C . VAL A 1 91 ? -2.989 -7.257 -13.644 1.00 97.00 91 VAL A C 1
ATOM 680 O O . VAL A 1 91 ? -3.093 -7.079 -12.428 1.00 97.00 91 VAL A O 1
ATOM 683 N N . SER A 1 92 ? -3.538 -8.310 -14.248 1.00 95.81 92 SER A N 1
ATOM 684 C CA . SER A 1 92 ? -4.279 -9.356 -13.524 1.00 95.81 92 SER A CA 1
ATOM 685 C C . SER A 1 92 ? -3.993 -10.769 -14.019 1.00 95.81 92 SER A C 1
ATOM 687 O O . SER A 1 92 ? -4.078 -11.715 -13.240 1.00 95.81 92 SER A O 1
ATOM 689 N N . GLU A 1 93 ? -3.611 -10.926 -15.284 1.00 96.69 93 GLU A N 1
ATOM 690 C CA . GLU A 1 93 ? -3.173 -12.207 -15.822 1.00 96.69 93 GLU A CA 1
ATOM 691 C C . GLU A 1 93 ? -1.801 -12.592 -15.257 1.00 96.69 93 GLU A C 1
ATOM 693 O O . GLU A 1 93 ? -0.898 -11.761 -15.181 1.00 96.69 93 GLU A O 1
ATOM 698 N N . GLY A 1 94 ? -1.654 -13.850 -14.831 1.00 96.88 94 GLY A N 1
ATOM 699 C CA . GLY A 1 94 ? -0.403 -14.349 -14.252 1.00 96.88 94 GLY A CA 1
ATOM 700 C C . GLY A 1 94 ? -0.051 -13.761 -12.881 1.00 96.88 94 GLY A C 1
ATOM 701 O O . GLY A 1 94 ? 1.076 -13.937 -12.428 1.00 96.88 94 GLY A O 1
ATOM 702 N N . ILE A 1 95 ? -0.983 -13.069 -12.216 1.00 98.38 95 ILE A N 1
ATOM 703 C CA . ILE A 1 95 ? -0.750 -12.498 -10.887 1.00 98.38 95 ILE A CA 1
ATOM 704 C C . ILE A 1 95 ? -1.221 -13.462 -9.799 1.00 98.38 95 ILE A C 1
ATOM 706 O O . ILE A 1 95 ? -2.387 -13.860 -9.765 1.00 98.38 95 ILE A O 1
ATOM 710 N N . THR A 1 96 ? -0.328 -13.785 -8.868 1.00 98.44 96 THR A N 1
ATOM 711 C CA . THR A 1 96 ? -0.665 -14.476 -7.618 1.00 98.44 96 THR A CA 1
ATOM 712 C C . THR A 1 96 ? -0.539 -13.529 -6.430 1.00 98.44 96 THR A C 1
ATOM 714 O O . THR A 1 96 ? 0.217 -12.556 -6.464 1.00 98.44 96 THR A O 1
ATOM 717 N N . TYR A 1 97 ? -1.314 -13.806 -5.383 1.00 98.62 97 TYR A N 1
ATOM 718 C CA . TYR A 1 97 ? -1.409 -12.983 -4.182 1.00 98.62 97 TYR A CA 1
ATOM 719 C C . TYR A 1 97 ? -1.046 -13.819 -2.959 1.00 98.62 97 TYR A C 1
ATOM 721 O O . TYR A 1 97 ? -1.441 -14.980 -2.873 1.00 98.62 97 TYR A O 1
ATOM 729 N N . GLN A 1 98 ? -0.350 -13.211 -2.005 1.00 98.62 98 GLN A N 1
ATOM 730 C CA . GLN A 1 98 ? -0.078 -13.779 -0.691 1.00 98.62 98 GLN A CA 1
ATOM 731 C C . GLN A 1 98 ? -0.250 -12.683 0.359 1.00 98.62 98 GLN A C 1
ATOM 733 O O . GLN A 1 98 ? 0.584 -11.790 0.493 1.00 98.62 98 GLN A O 1
ATOM 738 N N . TRP A 1 99 ? -1.346 -12.756 1.102 1.00 98.69 99 TRP A N 1
ATOM 739 C CA . TRP A 1 99 ? -1.617 -11.884 2.236 1.00 98.69 99 TRP A CA 1
ATOM 740 C C . TRP A 1 99 ? -1.038 -12.457 3.523 1.00 98.69 99 TRP A C 1
ATOM 742 O O . TRP A 1 99 ? -1.068 -13.674 3.737 1.00 98.69 99 TRP A O 1
ATOM 752 N N . SER A 1 100 ? -0.599 -11.561 4.400 1.00 98.62 100 SER A N 1
ATOM 753 C CA . SER A 1 100 ? -0.300 -11.815 5.806 1.00 98.62 100 SER A CA 1
ATOM 754 C C . SER A 1 100 ? -0.843 -10.679 6.675 1.00 98.62 100 SER A C 1
ATOM 756 O O . SER A 1 100 ? -1.032 -9.553 6.206 1.00 98.62 100 SER A O 1
ATOM 758 N N . GLY A 1 101 ? -1.139 -10.967 7.940 1.00 98.06 101 GLY A N 1
ATOM 759 C CA . GLY A 1 101 ? -1.660 -9.961 8.859 1.00 98.06 101 GLY A CA 1
ATOM 760 C C . GLY A 1 101 ? -1.711 -10.415 10.318 1.00 98.06 101 GLY A C 1
ATOM 761 O O . GLY A 1 101 ? -1.139 -11.452 10.673 1.00 98.06 101 GLY A O 1
ATOM 762 N N . PRO A 1 102 ? -2.407 -9.650 11.175 1.00 96.88 102 PRO A N 1
ATOM 763 C CA . PRO A 1 102 ? -2.519 -9.918 12.603 1.00 96.88 102 PRO A CA 1
ATOM 764 C C . PRO A 1 102 ? -3.093 -11.304 12.898 1.00 96.88 102 PRO A C 1
ATOM 766 O O . PRO A 1 102 ? -3.833 -11.874 12.095 1.00 96.88 102 PRO A O 1
ATOM 769 N N . ASN A 1 103 ? -2.766 -11.843 14.076 1.00 95.44 103 ASN A N 1
ATOM 770 C CA . ASN A 1 103 ? -3.289 -13.121 14.577 1.00 95.44 103 ASN A CA 1
ATOM 771 C C . ASN A 1 103 ? -3.086 -14.313 13.617 1.00 95.44 103 ASN A C 1
ATOM 773 O O . ASN A 1 103 ? -3.873 -15.256 13.612 1.00 95.44 103 ASN A O 1
ATOM 777 N N . GLY A 1 104 ? -2.031 -14.276 12.795 1.00 96.50 104 GLY A N 1
ATOM 778 C CA . GLY A 1 104 ? -1.724 -15.340 11.835 1.00 96.50 104 GLY A CA 1
ATOM 779 C C . GLY A 1 104 ? -2.622 -15.344 10.596 1.00 96.50 104 GLY A C 1
ATOM 780 O O . GLY A 1 104 ? -2.679 -16.354 9.894 1.00 96.50 104 GLY A O 1
ATOM 781 N N . PHE A 1 105 ? -3.323 -14.240 10.310 1.00 97.88 105 PHE A N 1
ATOM 782 C CA . PHE A 1 105 ? -4.110 -14.107 9.090 1.00 97.88 105 PHE A CA 1
ATOM 783 C C . PHE A 1 105 ? -3.242 -14.361 7.852 1.00 97.88 105 PHE A C 1
ATOM 785 O O . PHE A 1 105 ? -2.163 -13.785 7.707 1.00 97.88 105 PHE A O 1
ATOM 792 N N . SER A 1 106 ? -3.738 -15.195 6.940 1.00 98.06 106 SER A N 1
ATOM 793 C CA . SER A 1 106 ? -3.146 -15.415 5.622 1.00 98.06 106 SER A CA 1
ATOM 794 C C . SER A 1 106 ? -4.223 -15.738 4.591 1.00 98.06 106 SER A C 1
ATOM 796 O O . SER A 1 106 ? -5.288 -16.265 4.921 1.00 98.06 106 SER A O 1
ATOM 798 N N . SER A 1 107 ? -3.974 -15.386 3.330 1.00 98.56 107 SER A N 1
ATOM 799 C CA . SER A 1 107 ? -4.884 -15.681 2.221 1.00 98.56 107 SER A CA 1
ATOM 800 C C . SER A 1 107 ? -4.182 -15.542 0.876 1.00 98.56 107 SER A C 1
ATOM 802 O O . SER A 1 107 ? -3.278 -14.725 0.741 1.00 98.56 107 SER A O 1
ATOM 804 N N . ASN A 1 108 ? -4.658 -16.272 -0.133 1.00 98.25 108 ASN A N 1
ATOM 805 C CA . ASN A 1 108 ? -4.181 -16.158 -1.517 1.00 98.25 108 ASN A CA 1
ATOM 806 C C . ASN A 1 108 ? -5.210 -15.505 -2.454 1.00 98.25 108 ASN A C 1
ATOM 808 O O . ASN A 1 108 ? -5.011 -15.439 -3.667 1.00 98.25 108 ASN A O 1
ATOM 812 N N . ASN A 1 109 ? -6.334 -15.031 -1.911 1.00 98.12 109 ASN A N 1
ATOM 813 C CA . ASN A 1 109 ? -7.361 -14.362 -2.700 1.00 98.12 109 ASN A CA 1
ATOM 814 C C . ASN A 1 109 ? -6.957 -12.914 -2.991 1.00 98.12 109 ASN A C 1
ATOM 816 O O . ASN A 1 109 ? -6.429 -12.222 -2.124 1.00 98.12 109 ASN A O 1
ATOM 820 N N . LYS A 1 110 ? -7.300 -12.410 -4.182 1.00 97.19 110 LYS A N 1
ATOM 821 C CA . LYS A 1 110 ? -7.139 -10.984 -4.520 1.00 97.19 110 LYS A CA 1
ATOM 822 C C . LYS A 1 110 ? -7.873 -10.070 -3.527 1.00 97.19 110 LYS A C 1
ATOM 824 O O . LYS A 1 110 ? -7.333 -9.047 -3.114 1.00 97.19 110 LYS A O 1
ATOM 829 N N . ARG A 1 111 ? -9.106 -10.455 -3.182 1.00 97.75 111 ARG A N 1
ATOM 830 C CA . ARG A 1 111 ? -10.007 -9.754 -2.262 1.00 97.75 111 ARG A CA 1
ATOM 831 C C . ARG A 1 111 ? -10.149 -10.542 -0.969 1.00 97.75 111 ARG A C 1
ATOM 833 O O . ARG A 1 111 ? -10.474 -11.730 -1.020 1.00 97.75 111 ARG A O 1
ATOM 840 N N . VAL A 1 112 ? -9.982 -9.879 0.171 1.00 97.94 112 VAL A N 1
ATOM 841 C CA . VAL A 1 112 ? -10.122 -10.488 1.501 1.00 97.94 112 VAL A CA 1
ATOM 842 C C . VAL A 1 112 ? -10.982 -9.636 2.432 1.00 97.94 112 VAL A C 1
ATOM 844 O O . VAL A 1 112 ? -10.988 -8.410 2.337 1.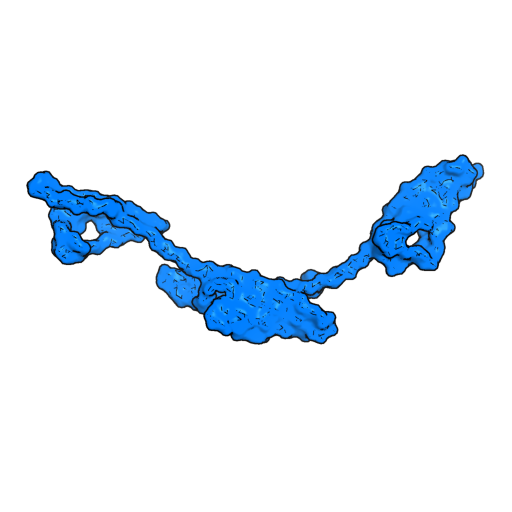00 97.94 112 VAL A O 1
ATOM 847 N N . GLY A 1 113 ? -11.721 -10.291 3.329 1.00 96.25 113 GLY A N 1
ATOM 848 C CA . GLY A 1 113 ? -12.417 -9.649 4.447 1.00 96.25 113 GLY A CA 1
ATOM 849 C C . GLY A 1 113 ? -11.624 -9.841 5.737 1.00 96.25 113 GLY A C 1
ATOM 850 O O . GLY A 1 113 ? -11.116 -10.936 5.980 1.00 96.25 113 GLY A O 1
ATOM 851 N N . VAL A 1 114 ? -11.501 -8.788 6.542 1.00 95.44 114 VAL A N 1
ATOM 852 C CA . VAL A 1 114 ? -10.717 -8.785 7.784 1.00 95.44 114 VAL A CA 1
ATOM 853 C C . VAL A 1 114 ? -11.488 -8.105 8.912 1.00 95.44 114 VAL A C 1
ATOM 855 O O . VAL A 1 114 ? -12.253 -7.176 8.662 1.00 95.44 114 VAL A O 1
ATOM 858 N N . THR A 1 115 ? -11.305 -8.568 10.148 1.00 93.38 115 THR A N 1
ATOM 859 C CA . THR A 1 115 ? -12.054 -8.092 11.330 1.00 93.38 115 THR A CA 1
ATOM 860 C C . THR A 1 115 ? -11.167 -7.526 12.429 1.00 93.38 115 THR A C 1
ATOM 862 O O . THR A 1 115 ? -11.675 -6.962 13.393 1.00 93.38 115 THR A O 1
ATOM 865 N N . GLU A 1 116 ? -9.851 -7.655 12.288 1.00 92.62 116 GLU A N 1
ATOM 866 C CA . GLU A 1 116 ? -8.886 -7.244 13.300 1.00 92.62 116 GLU A CA 1
ATOM 867 C C . GLU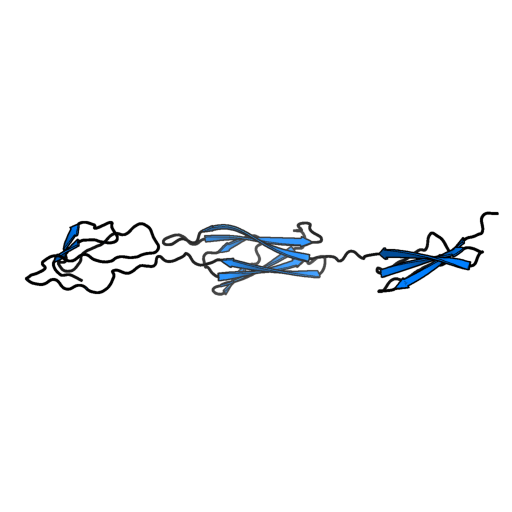 A 1 116 ? -8.152 -5.978 12.852 1.00 92.62 116 GLU A C 1
ATOM 869 O O . GLU A 1 116 ? -7.797 -5.856 11.675 1.00 92.62 116 GLU A O 1
ATOM 874 N N . PRO A 1 117 ? -7.918 -5.015 13.756 1.00 93.19 117 PRO A N 1
ATOM 875 C CA . PRO A 1 117 ? -7.008 -3.922 13.469 1.00 93.19 117 PRO A CA 1
ATOM 876 C C . PRO A 1 117 ? -5.562 -4.443 13.444 1.00 93.19 117 PRO A C 1
ATOM 878 O O . PRO A 1 117 ? -5.226 -5.452 14.064 1.00 93.19 117 PRO A O 1
ATOM 881 N N . GLY A 1 118 ? -4.690 -3.726 12.745 1.00 94.75 118 GLY A N 1
ATOM 882 C CA . GLY A 1 118 ? -3.273 -4.044 12.603 1.00 94.75 118 GLY A CA 1
ATOM 883 C C . GLY A 1 118 ? -2.775 -3.880 11.170 1.00 94.75 118 GLY A C 1
ATOM 884 O O . GLY A 1 118 ? -3.469 -3.337 10.310 1.00 94.75 118 GLY A O 1
ATOM 885 N N . GLU A 1 119 ? -1.541 -4.312 10.924 1.00 97.62 119 GLU A N 1
ATOM 886 C CA . GLU A 1 119 ? -0.896 -4.201 9.615 1.00 97.62 119 GLU A CA 1
ATOM 887 C C . GLU A 1 119 ? -1.151 -5.444 8.757 1.00 97.62 119 GLU A C 1
ATOM 889 O O . GLU A 1 119 ? -0.829 -6.565 9.150 1.00 97.62 119 GLU A O 1
ATOM 894 N N . TYR A 1 120 ? -1.698 -5.228 7.564 1.00 98.19 120 TYR A N 1
ATOM 895 C CA . TYR A 1 120 ? -1.881 -6.242 6.534 1.00 98.19 120 TYR A CA 1
ATOM 896 C C . TYR A 1 120 ? -0.882 -6.009 5.412 1.00 98.19 120 TYR A C 1
ATOM 898 O O . TYR A 1 120 ? -0.849 -4.925 4.831 1.00 98.19 120 TYR A O 1
ATOM 906 N N . THR A 1 121 ? -0.098 -7.033 5.088 1.00 98.50 121 THR A N 1
ATOM 907 C CA . THR A 1 121 ? 0.861 -7.013 3.980 1.00 98.50 121 THR A CA 1
ATOM 908 C C . THR A 1 121 ? 0.363 -7.917 2.863 1.00 98.50 121 THR A C 1
ATOM 910 O O . THR A 1 121 ? -0.153 -9.006 3.116 1.00 98.50 121 THR A O 1
ATOM 913 N N . ILE A 1 122 ? 0.534 -7.482 1.620 1.00 98.69 122 ILE A N 1
ATOM 914 C CA . ILE A 1 122 ? 0.354 -8.313 0.434 1.00 98.69 122 ILE A CA 1
ATOM 915 C C . ILE A 1 122 ? 1.677 -8.429 -0.307 1.00 98.69 122 ILE A C 1
ATOM 917 O O . ILE A 1 122 ? 2.365 -7.430 -0.512 1.00 98.69 122 ILE A O 1
ATOM 921 N N . VAL A 1 123 ? 2.004 -9.637 -0.750 1.00 98.69 123 VAL A N 1
ATOM 922 C CA . VAL A 1 123 ? 3.009 -9.885 -1.783 1.00 98.69 123 VAL A CA 1
ATOM 923 C C . VAL A 1 123 ? 2.275 -10.304 -3.049 1.00 98.69 123 VAL A C 1
ATOM 925 O O . VAL A 1 123 ? 1.448 -11.218 -3.020 1.00 98.69 123 VAL A O 1
ATOM 928 N N . VAL A 1 124 ? 2.559 -9.625 -4.156 1.00 98.44 124 VAL A N 1
ATOM 929 C CA . VAL A 1 124 ? 2.060 -9.975 -5.489 1.00 98.44 124 VAL A CA 1
ATOM 930 C C . VAL A 1 124 ? 3.212 -10.499 -6.331 1.00 98.44 124 VAL A C 1
ATOM 932 O O . VAL A 1 124 ? 4.305 -9.931 -6.311 1.00 98.44 124 VAL A O 1
ATOM 935 N N . THR A 1 125 ? 2.973 -11.582 -7.064 1.00 98.38 125 THR A N 1
ATOM 936 C CA . THR A 1 125 ? 3.959 -12.169 -7.980 1.00 98.38 125 THR A CA 1
ATOM 937 C C . THR A 1 125 ? 3.380 -12.217 -9.384 1.00 98.38 125 THR A C 1
ATOM 939 O O . THR A 1 125 ? 2.305 -12.776 -9.576 1.00 98.38 125 THR A O 1
ATOM 942 N N . ASP A 1 126 ? 4.092 -11.650 -10.355 1.00 98.00 126 ASP A N 1
ATOM 943 C CA . ASP A 1 126 ? 3.843 -11.842 -11.782 1.00 98.00 126 ASP A CA 1
ATOM 944 C C . ASP A 1 126 ? 4.645 -13.058 -12.258 1.00 98.00 126 ASP A C 1
ATOM 946 O O . ASP A 1 126 ? 5.871 -13.005 -12.389 1.00 98.00 126 ASP A O 1
ATOM 950 N N . THR A 1 127 ? 3.952 -14.168 -12.515 1.00 97.62 127 THR A N 1
ATOM 951 C CA . THR A 1 127 ? 4.567 -15.433 -12.939 1.00 97.62 127 THR A CA 1
ATOM 952 C C . THR A 1 127 ? 5.002 -15.436 -14.403 1.00 97.62 127 THR A C 1
ATOM 954 O O . THR A 1 127 ? 5.718 -16.341 -14.820 1.00 97.62 127 THR A O 1
ATOM 957 N N . ILE A 1 128 ? 4.561 -14.461 -15.202 1.00 96.25 128 ILE A N 1
ATOM 958 C CA . ILE A 1 128 ? 4.942 -14.323 -16.614 1.00 96.25 128 ILE A CA 1
ATOM 959 C C . ILE A 1 128 ? 6.286 -13.596 -16.703 1.00 96.25 128 ILE A C 1
ATOM 961 O O . ILE A 1 128 ? 7.170 -14.003 -17.457 1.00 96.25 128 ILE A O 1
ATOM 965 N N . ARG A 1 129 ? 6.462 -12.538 -15.905 1.00 94.69 129 ARG A N 1
ATOM 966 C CA . ARG A 1 129 ? 7.680 -11.710 -15.892 1.00 94.69 129 ARG A CA 1
ATOM 967 C C . ARG A 1 129 ? 8.676 -12.092 -14.796 1.00 94.69 129 ARG A C 1
ATOM 969 O O . ARG A 1 129 ? 9.782 -11.561 -14.789 1.00 94.69 129 ARG A O 1
ATOM 976 N N . ASN A 1 130 ? 8.306 -13.011 -13.900 1.00 95.38 130 ASN A N 1
ATOM 977 C CA . ASN A 1 130 ? 9.062 -13.377 -12.697 1.00 95.38 130 ASN A CA 1
ATOM 978 C C . ASN A 1 130 ? 9.385 -12.160 -11.812 1.00 95.38 130 ASN A C 1
ATOM 980 O O . ASN A 1 130 ? 10.506 -12.006 -11.330 1.00 95.38 130 ASN A O 1
ATOM 984 N N . LEU A 1 131 ? 8.398 -11.280 -11.621 1.00 96.88 131 LEU A N 1
ATOM 985 C CA . LEU A 1 131 ? 8.519 -10.073 -10.800 1.00 96.88 131 LEU A CA 1
ATOM 986 C C . LEU A 1 131 ? 7.718 -10.225 -9.509 1.00 96.88 131 LEU A C 1
ATOM 988 O O . LEU A 1 131 ? 6.654 -10.839 -9.495 1.00 96.88 131 LEU A O 1
ATOM 992 N N . THR A 1 132 ? 8.209 -9.625 -8.429 1.00 97.75 132 THR A N 1
ATOM 993 C CA . THR A 1 132 ? 7.537 -9.612 -7.125 1.00 97.75 132 THR A CA 1
ATOM 994 C C . THR A 1 132 ? 7.475 -8.197 -6.581 1.00 97.75 132 THR A C 1
ATOM 996 O O . THR A 1 132 ? 8.462 -7.468 -6.665 1.00 97.75 132 THR A O 1
ATOM 999 N N . ALA A 1 133 ? 6.351 -7.826 -5.978 1.00 98.38 133 ALA A N 1
ATOM 1000 C CA . ALA A 1 133 ? 6.191 -6.556 -5.280 1.00 98.38 133 ALA A CA 1
ATOM 1001 C C . ALA A 1 133 ? 5.385 -6.750 -3.993 1.00 98.38 133 ALA A C 1
ATOM 1003 O O . ALA A 1 133 ? 4.615 -7.703 -3.872 1.00 98.38 133 ALA A O 1
ATOM 1004 N N . SER A 1 134 ? 5.540 -5.838 -3.036 1.00 98.25 134 SER A N 1
ATOM 1005 C CA . SER A 1 134 ? 4.810 -5.872 -1.769 1.00 98.25 134 SER A CA 1
ATOM 1006 C C . SER A 1 134 ? 4.198 -4.523 -1.419 1.00 98.25 134 SER A C 1
ATOM 1008 O O . SER A 1 134 ? 4.746 -3.480 -1.770 1.00 98.25 134 SER A O 1
ATOM 1010 N N . ALA A 1 135 ? 3.079 -4.545 -0.700 1.00 98.62 135 ALA A N 1
ATOM 1011 C CA . ALA A 1 135 ? 2.450 -3.360 -0.125 1.00 98.62 135 ALA A CA 1
ATOM 1012 C C . ALA A 1 135 ? 1.887 -3.678 1.262 1.00 98.62 135 ALA A C 1
ATOM 1014 O O . ALA A 1 135 ? 1.486 -4.814 1.512 1.00 98.62 135 ALA A O 1
ATOM 1015 N N . SER A 1 136 ? 1.807 -2.663 2.122 1.00 98.00 136 SER A N 1
ATOM 1016 C CA . SER A 1 136 ? 1.226 -2.774 3.463 1.00 98.00 136 SER A CA 1
ATOM 1017 C C . SER A 1 136 ? 0.130 -1.737 3.682 1.00 98.00 136 SER A C 1
ATOM 1019 O O . SER A 1 136 ? 0.187 -0.627 3.149 1.00 98.00 136 SER A O 1
ATOM 1021 N N . LEU A 1 137 ? -0.870 -2.098 4.481 1.00 97.44 137 LEU A N 1
ATOM 1022 C CA . LEU A 1 137 ? -1.935 -1.217 4.947 1.00 97.44 137 LEU A CA 1
ATOM 1023 C C . LEU A 1 137 ? -2.128 -1.413 6.451 1.00 97.44 137 LEU A C 1
ATOM 1025 O O . LEU A 1 137 ? -2.358 -2.529 6.909 1.00 97.44 137 LEU A O 1
ATOM 1029 N N . VAL A 1 138 ? -2.113 -0.315 7.204 1.00 95.88 138 VAL A N 1
ATOM 1030 C CA . VAL A 1 138 ? -2.420 -0.322 8.638 1.00 95.88 138 VAL A CA 1
ATOM 1031 C C . VAL A 1 138 ? -3.888 0.030 8.849 1.00 95.88 138 VAL A C 1
ATOM 1033 O O . VAL A 1 138 ? -4.352 1.089 8.425 1.00 95.88 138 VAL A O 1
ATOM 1036 N N . ILE A 1 139 ? -4.616 -0.854 9.526 1.00 93.81 139 ILE A N 1
ATOM 1037 C CA . ILE A 1 139 ? -5.971 -0.611 10.017 1.00 93.81 139 ILE A CA 1
ATOM 1038 C C . ILE A 1 139 ? -5.877 -0.233 11.493 1.00 93.81 139 ILE A C 1
ATOM 1040 O O . ILE A 1 139 ? -5.491 -1.052 12.326 1.00 93.81 139 ILE A O 1
ATOM 1044 N N . SER A 1 140 ? -6.238 1.001 11.828 1.00 90.25 140 SER A N 1
ATOM 1045 C CA . SER A 1 140 ? -6.236 1.461 13.218 1.00 90.25 140 SER A CA 1
ATOM 1046 C C . SER A 1 140 ? -7.424 0.889 14.004 1.00 90.25 140 SER A C 1
ATOM 1048 O O . SER A 1 140 ? -8.521 0.772 13.450 1.00 90.25 140 SER A O 1
ATOM 1050 N N . PRO A 1 141 ? -7.249 0.569 15.301 1.00 87.44 141 PRO A N 1
ATOM 1051 C CA . PRO A 1 141 ? -8.372 0.242 16.175 1.00 87.44 141 PRO A CA 1
ATOM 1052 C C . PRO A 1 141 ? -9.327 1.443 16.324 1.00 87.44 141 PRO A C 1
ATOM 1054 O O . PRO A 1 141 ? -8.906 2.588 16.121 1.00 87.44 141 PRO A O 1
ATOM 1057 N N . PRO A 1 142 ? -10.600 1.215 16.702 1.00 83.81 142 PRO A N 1
ATOM 1058 C CA . PRO A 1 142 ? -11.514 2.310 17.006 1.00 83.81 142 PRO 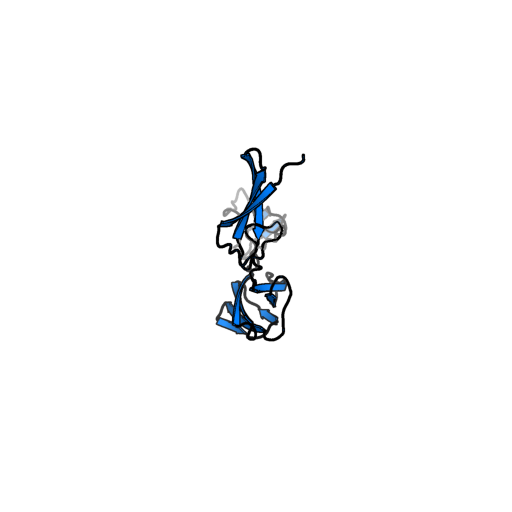A CA 1
ATOM 1059 C C . PRO A 1 142 ? -10.986 3.137 18.184 1.00 83.81 142 PRO A C 1
ATOM 1061 O O . PRO A 1 142 ? -10.468 2.586 19.158 1.00 83.81 142 PRO A O 1
ATOM 1064 N N . MET A 1 143 ? -11.135 4.461 18.108 1.00 81.25 143 MET A N 1
ATOM 1065 C CA . MET A 1 143 ? -10.761 5.354 19.205 1.00 81.25 143 MET A CA 1
ATOM 1066 C C . MET A 1 143 ? -11.678 5.094 20.406 1.00 81.25 143 MET A C 1
ATOM 1068 O O . MET A 1 143 ? -12.898 5.033 20.250 1.00 81.25 143 MET A O 1
ATOM 1072 N N . GLN A 1 144 ? -11.098 4.911 21.592 1.00 78.06 144 GLN A N 1
ATOM 1073 C CA . GLN A 1 144 ? -11.874 4.791 22.827 1.00 78.06 144 GLN A CA 1
ATOM 1074 C C . GLN A 1 144 ? -12.218 6.184 23.366 1.00 78.06 144 GLN A C 1
ATOM 1076 O O . GLN A 1 144 ? -11.373 7.082 23.270 1.00 78.06 144 GLN A O 1
ATOM 1081 N N . PRO A 1 145 ? -13.413 6.374 23.954 1.00 80.75 145 PRO A N 1
ATOM 1082 C CA . PRO A 1 145 ? -13.705 7.601 24.672 1.00 80.75 145 PRO A CA 1
ATOM 1083 C C . PRO A 1 145 ? -12.784 7.712 25.889 1.00 80.75 145 PRO A C 1
ATOM 1085 O O . PRO A 1 145 ? -12.529 6.729 26.587 1.00 80.75 145 PRO A O 1
ATOM 1088 N N . THR A 1 146 ? -12.292 8.915 26.158 1.00 83.19 146 THR A N 1
ATOM 1089 C CA . THR A 1 146 ? -11.607 9.237 27.413 1.00 83.19 146 THR A CA 1
ATOM 1090 C C . THR A 1 146 ? -12.527 10.077 28.283 1.00 83.19 146 THR A C 1
ATOM 1092 O O . THR A 1 146 ? -13.359 10.827 27.770 1.00 83.19 146 THR A O 1
ATOM 1095 N N . GLY A 1 147 ? -12.394 9.961 29.602 1.00 87.75 147 GLY A N 1
ATOM 1096 C CA . GLY A 1 147 ? -13.155 10.782 30.532 1.00 87.75 147 GLY A CA 1
ATOM 1097 C C . GLY A 1 147 ? -12.656 10.695 31.966 1.00 87.75 147 GLY A C 1
ATOM 1098 O O . GLY A 1 147 ? -11.897 9.795 32.321 1.00 87.75 147 GLY A O 1
ATOM 1099 N N . SER A 1 148 ? -13.068 11.662 32.777 1.00 89.94 148 SER A N 1
ATOM 1100 C CA . SER A 1 148 ? -12.782 11.739 34.210 1.00 89.94 148 SER A CA 1
ATOM 1101 C C . SER A 1 148 ? -13.977 12.344 34.935 1.00 89.94 148 SER A C 1
ATOM 1103 O O . SER A 1 148 ? -14.585 13.279 34.418 1.00 89.94 148 SER A O 1
ATOM 1105 N N . ALA A 1 149 ? -14.294 11.838 36.128 1.00 90.38 149 ALA A N 1
ATOM 1106 C CA . ALA A 1 149 ? -15.335 12.389 37.000 1.00 90.38 149 ALA A CA 1
ATOM 1107 C C . ALA A 1 149 ? -14.859 13.602 37.833 1.00 90.38 149 ALA A C 1
ATOM 1109 O O . ALA A 1 149 ? -15.646 14.197 38.574 1.00 90.38 149 ALA A O 1
ATOM 1110 N N . GLY A 1 150 ? -13.578 13.967 37.712 1.00 91.12 150 GLY A N 1
ATOM 1111 C CA . GLY A 1 150 ? -12.927 14.935 38.589 1.00 91.12 150 GLY A CA 1
ATOM 1112 C C . GLY A 1 150 ? -12.451 14.297 39.903 1.00 91.12 150 GLY A C 1
ATOM 1113 O O . GLY A 1 150 ? -12.525 13.079 40.061 1.00 91.12 150 GLY A O 1
ATOM 1114 N N . PRO A 1 151 ? -11.899 15.093 40.835 1.00 93.25 151 PRO A N 1
ATOM 1115 C CA . PRO A 1 151 ? -11.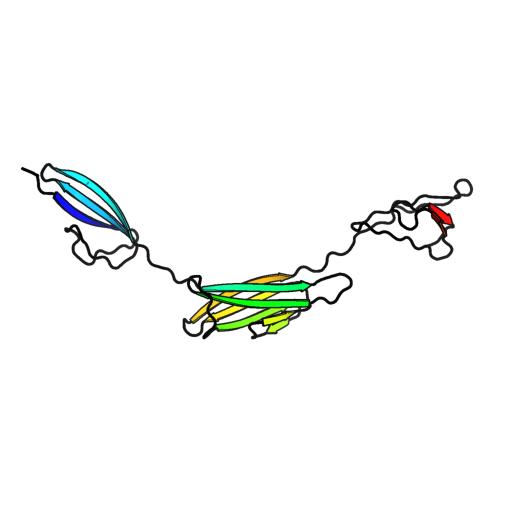455 14.602 42.138 1.00 93.25 151 PRO A CA 1
ATOM 1116 C C . PRO A 1 151 ? -12.634 14.266 43.062 1.00 93.25 151 PRO A C 1
ATOM 1118 O O . PRO A 1 151 ? -13.690 14.899 42.976 1.00 93.25 151 PRO A O 1
ATOM 1121 N N . ASP A 1 152 ? -12.407 13.352 44.008 1.00 93.00 152 ASP A N 1
ATOM 1122 C CA . ASP A 1 152 ? -13.385 12.983 45.035 1.00 93.00 152 ASP A CA 1
ATOM 1123 C C . ASP A 1 152 ? -13.877 14.212 45.817 1.00 93.00 152 ASP A C 1
ATOM 1125 O O . ASP A 1 152 ? -13.108 15.104 46.197 1.00 93.00 152 ASP A O 1
ATOM 1129 N N . LYS A 1 153 ? -15.185 14.253 46.079 1.00 91.38 153 LYS A N 1
ATOM 1130 C CA . LYS A 1 153 ? -15.846 15.321 46.837 1.00 91.38 153 LYS A CA 1
ATOM 1131 C C . LYS A 1 153 ? -16.479 14.742 48.101 1.00 91.38 153 LYS A C 1
ATOM 1133 O O . LYS A 1 153 ? -16.917 13.597 48.122 1.00 91.38 153 LYS A O 1
ATOM 1138 N N . VAL A 1 154 ? -16.560 15.557 49.153 1.00 91.69 154 VAL A N 1
ATOM 1139 C CA . VAL A 1 154 ? -17.136 15.168 50.448 1.00 91.69 154 VAL A CA 1
ATOM 1140 C C . VAL A 1 154 ? -18.332 16.058 50.760 1.00 91.69 154 VAL A C 1
ATOM 1142 O O . VAL A 1 154 ? -18.207 17.283 50.793 1.00 91.69 154 VAL A O 1
ATOM 1145 N N . LEU A 1 155 ? -19.481 15.438 51.021 1.00 91.12 155 LEU A N 1
ATOM 1146 C CA . LEU A 1 155 ? -20.648 16.109 51.590 1.00 91.12 155 LEU A CA 1
ATOM 1147 C C . LEU A 1 155 ? -20.445 16.295 53.098 1.00 91.12 155 LEU A C 1
ATOM 1149 O O . LEU A 1 155 ? -19.964 15.394 53.786 1.00 91.12 155 LEU A O 1
ATOM 1153 N N . THR A 1 156 ? -20.817 17.458 53.627 1.00 89.62 156 THR A N 1
ATOM 1154 C CA . THR A 1 156 ? -20.720 17.754 55.064 1.00 89.62 156 THR A CA 1
ATOM 1155 C C . THR A 1 156 ? -22.066 18.211 55.607 1.00 89.62 156 THR A C 1
ATOM 1157 O O . THR A 1 156 ? -22.967 18.575 54.858 1.00 89.62 156 THR A O 1
ATOM 1160 N N . SER A 1 157 ? -22.205 18.263 56.931 1.00 88.31 157 SER A N 1
ATOM 1161 C CA . SER A 1 157 ? -23.416 18.794 57.569 1.00 88.31 157 SER A CA 1
ATOM 1162 C C . SER A 1 157 ? -23.673 20.279 57.277 1.00 88.31 157 SER A C 1
ATOM 1164 O O . SER A 1 157 ? -24.785 20.750 57.496 1.00 88.31 157 SER A O 1
ATOM 1166 N N . GLN A 1 158 ? -22.668 21.017 56.791 1.00 88.94 158 GLN A N 1
ATOM 1167 C CA . GLN A 1 158 ? -22.792 22.420 56.380 1.00 88.94 158 GLN A CA 1
ATOM 1168 C C . GLN A 1 158 ? -22.933 22.581 54.859 1.00 88.94 158 GLN A C 1
ATOM 1170 O O . GLN A 1 158 ? -23.477 23.585 54.412 1.00 88.94 158 GLN A O 1
ATOM 1175 N N . ASN A 1 159 ? -22.487 21.588 54.081 1.00 86.00 159 ASN A N 1
ATOM 1176 C CA . ASN A 1 159 ? -22.578 21.543 52.624 1.00 86.00 159 ASN A CA 1
ATOM 1177 C C . ASN A 1 159 ? -23.258 20.238 52.202 1.00 86.00 159 ASN A C 1
ATOM 1179 O O . ASN A 1 159 ? -22.597 19.228 51.951 1.00 86.00 159 ASN A O 1
ATOM 1183 N N . SER A 1 160 ? -24.586 20.277 52.117 1.00 90.25 160 SER A N 1
ATOM 1184 C CA . SER A 1 160 ? -25.409 19.130 51.728 1.00 90.25 160 SER A CA 1
ATOM 1185 C C . SER A 1 160 ? -25.458 18.893 50.218 1.00 90.25 160 SER A C 1
ATOM 1187 O O . SER A 1 160 ? -26.178 18.012 49.778 1.00 90.25 160 SER A O 1
ATOM 1189 N N . THR A 1 161 ? -24.730 19.675 49.416 1.00 92.94 161 THR A N 1
ATOM 1190 C CA . THR A 1 161 ? -24.646 19.503 47.960 1.00 92.94 161 THR A CA 1
ATOM 1191 C C . THR A 1 161 ? -23.226 19.750 47.472 1.00 92.94 161 THR A C 1
ATOM 1193 O O . THR A 1 161 ? -22.577 20.690 47.939 1.00 92.94 161 THR A O 1
ATOM 1196 N N . VAL A 1 162 ? -22.770 18.985 46.481 1.00 93.69 162 VAL A N 1
ATOM 1197 C CA . VAL A 1 162 ? -21.509 19.232 45.764 1.00 93.69 162 VAL A CA 1
ATOM 1198 C C . VAL A 1 162 ? -21.723 19.166 44.256 1.00 93.69 162 VAL A C 1
ATOM 1200 O O . VAL A 1 162 ? -22.612 18.472 43.770 1.00 93.69 162 VAL A O 1
ATOM 1203 N N . THR A 1 163 ? -20.912 19.915 43.510 1.00 94.44 163 THR A N 1
ATOM 1204 C CA . THR A 1 163 ? -20.866 19.859 42.042 1.00 94.44 163 THR A CA 1
ATOM 1205 C C . THR A 1 163 ? -19.683 18.996 41.612 1.00 94.44 163 THR A C 1
ATOM 1207 O O . THR A 1 163 ? -18.573 19.193 42.115 1.00 94.44 163 THR A O 1
ATOM 1210 N N . LEU A 1 164 ? -19.916 18.040 40.712 1.00 93.56 164 LEU A N 1
ATOM 1211 C CA . LEU A 1 164 ? -18.855 17.216 40.127 1.00 93.56 164 LEU A CA 1
ATOM 1212 C C . LEU A 1 164 ? -18.224 17.921 38.916 1.00 93.56 164 LEU A C 1
ATOM 1214 O O . LEU A 1 164 ? -18.776 18.876 38.366 1.00 93.56 164 LEU A O 1
ATOM 1218 N N . GLU A 1 165 ? -17.040 17.468 38.515 1.00 90.88 165 GLU A N 1
ATOM 1219 C CA . GLU A 1 165 ? -16.230 18.097 37.466 1.00 90.88 165 GLU A CA 1
ATOM 1220 C C . GLU A 1 165 ? -15.856 17.051 36.414 1.00 90.88 165 GLU A C 1
ATOM 1222 O O . GLU A 1 165 ? -14.717 16.600 36.307 1.00 90.88 165 GLU A O 1
ATOM 1227 N N . GLY A 1 166 ? -16.861 16.644 35.645 1.00 89.88 166 GLY A N 1
ATOM 1228 C CA . GLY A 1 166 ? -16.705 15.736 34.524 1.00 89.88 166 GLY A CA 1
ATOM 1229 C C . GLY A 1 166 ? -15.854 16.334 33.407 1.00 89.88 166 GLY A C 1
ATOM 1230 O O . GLY A 1 166 ? -15.921 17.524 33.107 1.00 89.88 166 GLY A O 1
ATOM 1231 N N . SER A 1 167 ? -15.116 15.481 32.714 1.00 88.06 167 SER A N 1
ATOM 1232 C CA . SER A 1 167 ? -14.475 15.788 31.434 1.00 88.06 167 SER A CA 1
ATOM 1233 C C . SER A 1 167 ? -14.503 14.554 30.538 1.00 88.06 167 SER A C 1
ATOM 1235 O O . SER A 1 167 ? -14.584 13.433 31.040 1.00 88.06 167 SER A O 1
ATOM 1237 N N . GLY A 1 168 ? -14.447 14.738 29.218 1.00 84.06 168 GLY A N 1
ATOM 1238 C CA . GLY A 1 168 ? -14.356 13.626 28.278 1.00 84.06 168 GLY A CA 1
ATOM 1239 C C . GLY A 1 168 ? -14.173 14.050 26.827 1.00 84.06 168 GLY A C 1
ATOM 1240 O O . GLY A 1 168 ? -14.356 15.218 26.485 1.00 84.06 168 GLY A O 1
ATOM 1241 N N . SER A 1 169 ? -13.764 13.100 25.985 1.00 76.56 169 SER A N 1
ATOM 1242 C CA . SER A 1 169 ? -13.532 13.322 24.551 1.00 76.56 169 SER A CA 1
ATOM 1243 C C . SER A 1 169 ? -14.818 13.393 23.724 1.00 76.56 169 SER A C 1
ATOM 1245 O O . SER A 1 169 ? -14.797 13.949 22.628 1.00 76.56 169 SER A O 1
ATOM 1247 N N . ASP A 1 170 ? -15.921 12.845 24.242 1.00 68.12 170 ASP A N 1
ATOM 1248 C CA . ASP A 1 170 ? -17.236 12.858 23.601 1.00 68.12 170 ASP A CA 1
ATOM 1249 C C . ASP A 1 170 ? -18.146 13.942 24.191 1.00 68.12 170 ASP A C 1
ATOM 1251 O O . ASP A 1 170 ? -18.112 14.245 25.383 1.00 68.12 170 ASP A O 1
ATOM 1255 N N . GLN A 1 171 ? -19.004 14.520 23.345 1.00 67.06 171 GLN A N 1
ATOM 1256 C CA . GLN A 1 171 ? -19.924 15.600 23.730 1.00 67.06 171 GLN A CA 1
ATOM 1257 C C . GLN A 1 171 ? -21.143 15.126 24.544 1.00 67.06 171 GLN A C 1
ATOM 1259 O O . GLN A 1 171 ? -21.951 15.955 24.962 1.00 67.06 171 GLN A O 1
ATOM 1264 N N . ALA A 1 172 ? -21.302 13.818 24.764 1.00 76.62 172 ALA A N 1
ATOM 1265 C CA . ALA A 1 172 ? -22.418 13.249 25.511 1.00 76.62 172 ALA A CA 1
ATOM 1266 C C . ALA A 1 172 ? -21.924 12.619 26.818 1.00 76.62 172 ALA A C 1
ATOM 1268 O O . ALA A 1 172 ? -21.217 11.615 26.803 1.00 76.62 172 ALA A O 1
ATOM 1269 N N . VAL A 1 173 ? -22.341 13.194 27.946 1.00 82.25 173 VAL A N 1
ATOM 1270 C CA . VAL A 1 173 ? -22.126 12.638 29.288 1.00 82.25 173 VAL A CA 1
ATOM 1271 C C . VAL A 1 173 ? -23.471 12.269 29.887 1.00 82.25 173 VAL A C 1
ATOM 1273 O O . VAL A 1 173 ? -24.458 12.978 29.695 1.00 82.25 173 VAL A O 1
ATOM 1276 N N . VAL A 1 174 ? -23.505 11.153 30.607 1.00 87.62 174 VAL A N 1
ATOM 1277 C CA . VAL A 1 174 ? -24.625 10.760 31.459 1.00 87.62 174 VAL A CA 1
ATOM 1278 C C . VAL A 1 174 ? -24.040 10.270 32.773 1.00 87.62 174 VAL A C 1
ATOM 1280 O O . VAL A 1 174 ? -23.169 9.401 32.774 1.00 87.62 174 VAL A O 1
ATOM 1283 N N . TRP A 1 175 ? -24.508 10.839 33.874 1.00 87.25 175 TRP A N 1
ATOM 1284 C CA . TRP A 1 175 ? -24.127 10.423 35.215 1.00 87.25 175 TRP A CA 1
ATOM 1285 C C . TRP A 1 175 ? -25.132 9.417 35.757 1.00 87.25 175 TRP A C 1
ATOM 1287 O O . TRP A 1 175 ? -26.338 9.605 35.632 1.00 87.25 175 TRP A O 1
ATOM 1297 N N . PHE A 1 176 ? -24.624 8.374 36.404 1.00 88.31 176 PHE A N 1
ATOM 1298 C CA . PHE A 1 176 ? -25.428 7.403 37.132 1.00 88.31 176 PHE A CA 1
ATOM 1299 C C . PHE A 1 176 ? -25.004 7.444 38.594 1.00 88.31 176 PHE A C 1
ATOM 1301 O O . PHE A 1 176 ? -23.810 7.435 38.882 1.00 88.31 176 PHE A O 1
ATOM 1308 N N . ALA A 1 177 ? -25.975 7.509 39.501 1.00 89.88 177 ALA A N 1
ATOM 1309 C CA . ALA A 1 177 ? -25.718 7.336 40.923 1.00 89.88 177 ALA A CA 1
ATOM 1310 C C . ALA A 1 177 ? -26.013 5.889 41.330 1.00 89.88 177 ALA A C 1
ATOM 1312 O O . ALA A 1 177 ? -27.067 5.349 40.982 1.00 89.88 177 ALA A O 1
ATOM 1313 N N . SER A 1 178 ? -25.098 5.284 42.082 1.00 89.44 178 SER A N 1
ATOM 1314 C CA . SER A 1 178 ? -25.245 3.962 42.695 1.00 89.44 178 SER A CA 1
ATOM 1315 C C . SER A 1 178 ? -25.149 4.056 44.219 1.00 89.44 178 SER A C 1
ATOM 1317 O O . SER A 1 178 ? -24.860 5.112 44.784 1.00 89.44 178 SER A O 1
ATOM 1319 N N . ASP A 1 179 ? -25.485 2.955 44.896 1.00 88.75 179 ASP A N 1
ATOM 1320 C CA . ASP A 1 179 ? -25.290 2.761 46.341 1.00 88.75 179 ASP A CA 1
ATOM 1321 C C . ASP A 1 179 ? -25.844 3.878 47.242 1.00 88.75 179 ASP A C 1
ATOM 1323 O O . ASP A 1 179 ? -25.269 4.228 48.270 1.00 88.75 179 ASP A O 1
ATOM 1327 N N . GLY A 1 180 ? -27.009 4.418 46.872 1.00 85.50 180 GLY A N 1
ATOM 1328 C CA . GLY A 1 180 ? -27.716 5.444 47.646 1.00 85.50 180 GLY A CA 1
ATOM 1329 C C . GLY A 1 180 ? -27.379 6.888 47.269 1.00 85.50 180 GLY A C 1
ATOM 1330 O O . GLY A 1 180 ? -27.971 7.801 47.845 1.00 85.50 180 GLY A O 1
ATOM 1331 N N . GLY A 1 181 ? -26.502 7.102 46.284 1.00 91.50 181 GLY A N 1
ATOM 1332 C CA . GLY A 1 181 ? -26.244 8.425 45.724 1.00 91.50 181 GLY A CA 1
ATOM 1333 C C . GLY A 1 181 ? -27.477 9.025 45.042 1.00 91.50 181 GLY A C 1
ATOM 1334 O O . GLY A 1 181 ? -28.375 8.311 44.588 1.00 91.50 181 GLY A O 1
ATOM 1335 N N . ASN A 1 182 ? -27.508 10.352 44.933 1.00 93.69 182 ASN A N 1
ATOM 1336 C CA . ASN A 1 182 ? -28.604 11.075 44.292 1.00 93.69 182 ASN A CA 1
ATOM 1337 C C . ASN A 1 182 ? -28.078 12.247 43.457 1.00 93.69 182 ASN A C 1
ATOM 1339 O O . ASN A 1 182 ? -27.279 13.053 43.937 1.00 93.69 182 ASN A O 1
ATOM 1343 N N . ILE A 1 183 ? -28.541 12.335 42.207 1.00 93.75 183 ILE A N 1
ATOM 1344 C CA . ILE A 1 183 ? -28.226 13.427 41.280 1.00 93.75 183 ILE A CA 1
ATOM 1345 C C . ILE A 1 183 ? -29.394 14.408 41.303 1.00 93.75 183 ILE A C 1
ATOM 1347 O O . ILE A 1 183 ? -30.489 14.114 40.832 1.00 93.75 183 ILE A O 1
ATOM 1351 N N . VAL A 1 184 ? -29.142 15.601 41.828 1.00 95.06 184 VAL A N 1
ATOM 1352 C CA . VAL A 1 184 ? -30.129 16.675 41.968 1.00 95.06 184 VAL A CA 1
ATOM 1353 C C . VAL A 1 184 ? -30.398 17.351 40.628 1.00 95.06 184 VAL A C 1
ATOM 1355 O O . VAL A 1 184 ? -31.533 17.697 40.306 1.00 95.06 184 VAL A O 1
ATOM 1358 N N . SER A 1 185 ? -29.346 17.593 39.845 1.00 94.12 185 SER A N 1
ATOM 1359 C CA . SER A 1 185 ? -29.450 18.256 38.543 1.00 94.12 185 SER A CA 1
ATOM 1360 C C . SER A 1 185 ? -28.206 18.019 37.691 1.00 94.12 185 SER A C 1
ATOM 1362 O O . SER A 1 185 ? -27.182 17.557 38.189 1.00 94.12 185 SER A O 1
ATOM 1364 N N . GLY A 1 186 ? -28.286 18.349 36.400 1.00 92.12 186 GLY A N 1
ATOM 1365 C CA . GLY A 1 186 ? -27.129 18.289 35.505 1.00 92.12 186 GLY A CA 1
ATOM 1366 C C . GLY A 1 186 ? -26.673 16.871 35.143 1.00 92.12 186 GLY A C 1
ATOM 1367 O O . GLY A 1 186 ? -25.546 16.702 34.706 1.00 92.12 186 GLY A O 1
ATOM 1368 N N . GLU A 1 187 ? -27.538 15.856 35.260 1.00 92.88 187 GLU A N 1
ATOM 1369 C CA . GLU A 1 187 ? -27.245 14.446 34.915 1.00 92.88 187 GLU A CA 1
ATOM 1370 C C . GLU A 1 187 ? -26.619 14.269 33.517 1.00 92.88 187 GLU A C 1
ATOM 1372 O O . GLU A 1 187 ? -25.883 13.319 33.275 1.00 92.88 187 GLU A O 1
ATOM 1377 N N . ARG A 1 188 ? -26.896 15.192 32.589 1.00 90.75 188 ARG A N 1
ATOM 1378 C CA . ARG A 1 188 ? -26.351 15.198 31.223 1.00 90.75 188 ARG A CA 1
ATOM 1379 C C . ARG A 1 188 ? -25.365 16.334 30.947 1.00 90.75 188 ARG A C 1
ATOM 1381 O O . ARG A 1 188 ? -25.189 16.742 29.802 1.00 90.75 188 ARG A O 1
ATOM 1388 N N . THR A 1 189 ? -24.770 16.901 31.989 1.00 90.19 189 THR A N 1
ATOM 1389 C CA . THR A 1 189 ? -23.758 17.954 31.880 1.00 90.19 189 THR A CA 1
ATOM 1390 C C . THR A 1 189 ? -22.436 17.467 32.461 1.00 90.19 189 THR A C 1
ATOM 1392 O O . THR A 1 189 ? -22.371 16.478 33.189 1.00 90.19 189 THR A O 1
ATOM 1395 N N . PHE A 1 190 ? -21.353 18.182 32.167 1.00 91.00 190 PHE A N 1
ATOM 1396 C CA . PHE A 1 190 ? -20.060 17.944 32.809 1.00 91.00 190 PHE A CA 1
ATOM 1397 C C . PHE A 1 190 ? -20.032 18.391 34.281 1.00 91.00 190 PHE A C 1
ATOM 1399 O O . PHE A 1 190 ? -19.055 18.142 34.975 1.00 91.00 190 PHE A O 1
ATOM 1406 N N . ASN A 1 191 ? -21.095 19.024 34.782 1.00 92.94 191 ASN A N 1
ATOM 1407 C CA . ASN A 1 191 ? -21.158 19.559 36.138 1.00 92.94 191 ASN A CA 1
ATOM 1408 C C . ASN A 1 191 ? -22.491 19.205 36.812 1.00 92.94 191 ASN A C 1
ATOM 1410 O O . ASN A 1 191 ? -23.309 20.101 37.047 1.00 92.94 191 ASN A O 1
ATOM 1414 N N . PRO A 1 192 ? -22.763 17.917 37.086 1.00 94.44 192 PRO A N 1
ATOM 1415 C CA . PRO A 1 192 ? -23.945 17.525 37.836 1.00 94.44 192 PRO A CA 1
ATOM 1416 C C . PRO A 1 192 ? -23.805 17.947 39.299 1.00 94.44 192 PRO A C 1
ATOM 1418 O O . PRO A 1 192 ? -22.700 18.062 39.840 1.00 94.44 192 PRO A O 1
ATOM 1421 N N . VAL A 1 193 ? -24.945 18.125 39.953 1.00 95.44 193 VAL A N 1
ATOM 1422 C CA . VAL A 1 193 ? -25.025 18.389 41.390 1.00 95.44 193 VAL A CA 1
ATOM 1423 C C . VAL A 1 193 ? -25.561 17.146 42.084 1.00 95.44 193 VAL A C 1
ATOM 1425 O O . VAL A 1 193 ? -26.583 16.611 41.656 1.00 95.44 193 VAL A O 1
ATOM 1428 N N . VAL A 1 194 ? -24.900 16.714 43.157 1.00 94.88 194 VAL A N 1
ATOM 1429 C CA . VAL A 1 194 ? -25.312 15.580 43.999 1.00 94.88 194 VAL A CA 1
ATOM 1430 C C . VAL A 1 194 ? -25.495 16.023 45.449 1.00 94.88 194 VAL A C 1
ATOM 1432 O O . VAL A 1 194 ? -24.808 16.941 45.906 1.00 94.88 194 VAL A O 1
ATOM 1435 N N . ASP A 1 195 ? -26.414 15.382 46.167 1.00 94.44 195 ASP A N 1
ATOM 1436 C CA . ASP A 1 195 ? -26.757 15.704 47.564 1.00 94.44 195 ASP A CA 1
ATOM 1437 C C . ASP A 1 195 ? -26.776 14.495 48.510 1.00 94.44 195 ASP A C 1
ATOM 1439 O O . ASP A 1 195 ? -26.953 14.654 49.719 1.00 94.44 195 ASP A O 1
ATOM 1443 N N . ALA A 1 196 ? -26.539 13.294 47.985 1.00 90.62 196 ALA A N 1
ATOM 1444 C CA . ALA A 1 196 ? -26.409 12.082 48.778 1.00 90.62 196 ALA A CA 1
ATOM 1445 C C . ALA A 1 196 ? -25.099 11.354 48.447 1.00 90.62 196 ALA A C 1
ATOM 1447 O O . ALA A 1 196 ? -24.714 11.293 47.273 1.00 90.62 196 ALA A O 1
ATOM 1448 N N . PRO A 1 197 ? -24.404 10.804 49.460 1.00 85.81 197 PRO A N 1
ATOM 1449 C CA . PRO A 1 197 ? -23.241 9.963 49.231 1.00 85.81 197 PRO A CA 1
ATOM 1450 C C . PRO A 1 197 ? -23.652 8.656 48.543 1.00 85.81 197 PRO A C 1
ATOM 1452 O O . PRO A 1 197 ? -24.719 8.112 48.811 1.00 85.81 197 PRO A O 1
ATOM 1455 N N . GLY A 1 198 ? -22.770 8.151 47.690 1.00 81.75 198 GLY A N 1
ATOM 1456 C CA . GLY A 1 198 ? -22.890 6.888 46.967 1.00 81.75 198 GLY A CA 1
ATOM 1457 C C . GLY A 1 198 ? -21.534 6.525 46.358 1.00 81.75 198 GLY A C 1
ATOM 1458 O O . GLY A 1 198 ? -20.581 7.299 46.498 1.00 81.75 198 GLY A O 1
ATOM 1459 N N . THR A 1 199 ? -21.445 5.370 45.706 1.00 62.25 199 THR A N 1
ATOM 1460 C CA . THR A 1 199 ? -20.267 4.928 44.937 1.00 62.25 199 THR A CA 1
ATOM 1461 C C . THR A 1 199 ? -20.581 4.775 43.467 1.00 62.25 199 THR A C 1
ATOM 1463 O O . THR A 1 199 ? -21.777 4.601 43.141 1.00 62.25 199 THR A O 1
#

Foldseek 3Di:
DQFDKWKAKDWDPFWDFPDDRRHPDTDTDTFGKIKIWIATPVGDIDIDIDTDDDDDKDKEKDKDKPPADAAVVDQGKIKIAMWIAIPNHTDDPQKWKWKAWPPGDIDGDRMDMDRDFAKMKMWIARRVVRDIYMDIDGGDHHDDKDKDQADDDDADPVRQKDWTQIDIPDQWAADDFAAFKDFPDDRGHRITMTRTDGD

Radius of gyration: 36.34 Å; chains: 1; bounding box: 69×47×107 Å

InterPro domains:
  IPR013783 Immunoglobulin-like fold [G3DSA:2.60.40.10] (64-139)

Sequence (199 aa):
MRGDVTPMWTASNGGNIVSGANTLTPVVDAAGTYTLTLTHSSGCTMQDEAVVTREENTFTARIFSSPLRFTCPGPNHATLDGYAIFNEEYVSEGITYQWSGPNGFSSNNKRVGVTEPGEYTIVVTDTIRNLTASASLVISPPMQPTGSAGPDKVLTSQNSTVTLEGSGSDQAVVWFASDGGNIVSGERTFNPVVDAPGT

Organism: NCBI:txid1317125

Secondary structure (DSSP, 8-state):
-PPPEEEEEEEETT--EEE-TTSSS-EE-S-EEEEEEEEETTS-EEEEEEEE--PPP-EEEEEEEEEEE--SSS--EEEEEEEEEETTEEE-TTEEEEEE-GGG-EE--SEEEE-S-EEEEEEEEETTTTEEEEEEEEEPPPPPP-EE--S-----SS---EE---EESSS-------TT-EEEE-TTSSS-EEEE---